Protein AF-A0A1E4FE34-F1 (afdb_monomer_lite)

Radius of gyration: 23.32 Å; chains: 1; bounding box: 55×46×63 Å

Str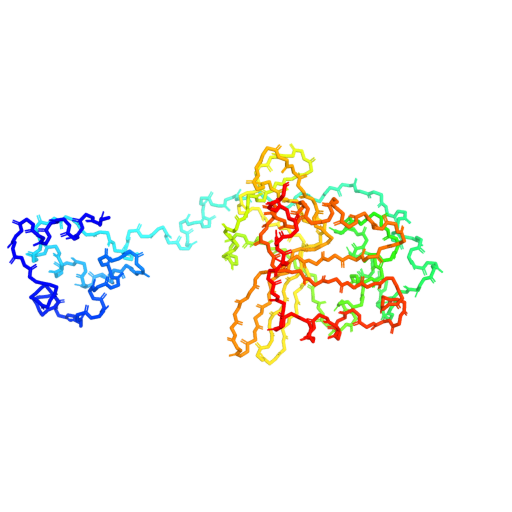ucture (mmCIF, N/CA/C/O backbone):
data_AF-A0A1E4FE34-F1
#
_entry.id   AF-A0A1E4FE34-F1
#
loop_
_atom_site.group_PDB
_atom_site.id
_atom_site.type_symbol
_atom_site.label_atom_id
_atom_site.label_alt_id
_atom_site.label_comp_id
_atom_site.label_asym_id
_atom_site.label_entity_id
_atom_site.label_seq_id
_atom_site.pdbx_PDB_ins_code
_atom_site.Cartn_x
_atom_site.Cartn_y
_atom_site.Cartn_z
_atom_site.occupancy
_atom_site.B_iso_or_equiv
_atom_site.auth_seq_id
_atom_site.auth_comp_id
_atom_site.auth_asym_id
_atom_site.auth_atom_id
_atom_site.pdbx_PDB_model_num
ATOM 1 N N . MET A 1 1 ? -9.168 -5.588 28.359 1.00 61.38 1 MET A N 1
ATOM 2 C CA . MET A 1 1 ? -10.440 -5.350 29.069 1.00 61.38 1 MET A CA 1
ATOM 3 C C . MET A 1 1 ? -10.827 -3.902 28.830 1.00 61.38 1 MET A C 1
ATOM 5 O O . MET A 1 1 ? -10.004 -3.035 29.108 1.00 61.38 1 MET A O 1
ATOM 9 N N . SER A 1 2 ? -11.987 -3.638 28.226 1.00 87.94 2 SER A N 1
ATOM 10 C CA . SER A 1 2 ? -12.423 -2.258 27.964 1.00 87.94 2 SER A CA 1
ATOM 11 C C . SER A 1 2 ? -13.044 -1.624 29.209 1.00 87.94 2 SER A C 1
ATOM 13 O O . SER A 1 2 ? -13.470 -2.320 30.132 1.00 87.94 2 SER A O 1
ATOM 15 N N . TYR A 1 3 ? -13.103 -0.292 29.253 1.00 94.44 3 TYR A N 1
ATOM 16 C CA . TYR A 1 3 ? -13.702 0.415 30.388 1.00 94.44 3 TYR A CA 1
ATOM 17 C C . TYR A 1 3 ? -15.219 0.160 30.495 1.00 94.44 3 TYR A C 1
ATOM 19 O O . TYR A 1 3 ? -15.749 0.081 31.601 1.00 94.44 3 TYR A O 1
ATOM 27 N N . LEU A 1 4 ? -15.898 -0.051 29.359 1.00 95.25 4 LEU A N 1
ATOM 28 C CA . LEU A 1 4 ? -17.310 -0.443 29.308 1.00 95.25 4 LEU A CA 1
ATOM 29 C C . LEU A 1 4 ? -17.519 -1.852 29.865 1.00 95.25 4 LEU A C 1
ATOM 31 O O . LEU A 1 4 ? -18.430 -2.052 30.664 1.00 95.25 4 LEU A O 1
ATOM 35 N N . GLN A 1 5 ? -16.646 -2.800 29.497 1.00 96.31 5 GLN A N 1
ATOM 36 C CA . GLN A 1 5 ? -16.665 -4.160 30.037 1.00 96.31 5 GLN A CA 1
ATOM 37 C C . GLN A 1 5 ? -16.530 -4.135 31.559 1.00 96.31 5 GLN A C 1
ATOM 39 O O . GLN A 1 5 ? -17.362 -4.700 32.265 1.00 96.31 5 GLN A O 1
ATOM 44 N N . LYS A 1 6 ? -15.508 -3.426 32.054 1.00 96.12 6 LYS A N 1
ATOM 45 C CA . LYS A 1 6 ? -15.255 -3.284 33.488 1.00 96.12 6 LYS A CA 1
ATOM 46 C C . LYS A 1 6 ? -16.482 -2.720 34.206 1.00 96.12 6 LYS A C 1
ATOM 48 O O . LYS A 1 6 ? -16.920 -3.287 35.199 1.00 96.12 6 LYS A O 1
ATOM 53 N N . ARG A 1 7 ? -17.077 -1.645 33.678 1.00 96.81 7 ARG A N 1
ATOM 54 C CA . ARG A 1 7 ? -18.254 -1.025 34.297 1.00 96.81 7 ARG A CA 1
ATOM 55 C C . ARG A 1 7 ? -19.482 -1.931 34.283 1.00 96.81 7 ARG A C 1
ATOM 57 O O . ARG A 1 7 ? -20.212 -1.985 35.264 1.00 96.81 7 ARG A O 1
ATOM 64 N N . ARG A 1 8 ? -19.722 -2.640 33.181 1.00 97.12 8 ARG A N 1
ATOM 65 C CA . ARG A 1 8 ? -20.814 -3.612 33.078 1.00 97.12 8 ARG A CA 1
ATOM 66 C C . ARG A 1 8 ? -20.676 -4.706 34.143 1.00 97.12 8 ARG A C 1
ATOM 68 O O . ARG A 1 8 ? -21.673 -5.078 34.755 1.00 97.12 8 ARG A O 1
ATOM 75 N N . GLU A 1 9 ? -19.464 -5.217 34.335 1.00 97.25 9 GLU A N 1
ATOM 76 C CA . GLU A 1 9 ? -19.156 -6.256 35.324 1.00 97.25 9 GLU A CA 1
ATOM 77 C C . GLU A 1 9 ? -19.292 -5.733 36.762 1.00 97.25 9 GLU A C 1
ATOM 79 O O . GLU A 1 9 ? -19.889 -6.413 37.584 1.00 97.25 9 GLU A O 1
ATOM 84 N N . GLU A 1 10 ? -18.868 -4.498 37.053 1.00 97.38 10 GLU A N 1
ATOM 85 C CA . GLU A 1 10 ? -19.115 -3.840 38.353 1.00 97.38 10 GLU A CA 1
ATOM 86 C C . GLU A 1 10 ? -20.608 -3.709 38.699 1.00 97.38 10 GLU A C 1
ATOM 88 O O . GLU A 1 10 ? -20.973 -3.653 39.871 1.00 97.38 10 GLU A O 1
ATOM 93 N N . LEU A 1 11 ? -21.470 -3.632 37.683 1.00 96.81 11 LEU A N 1
ATOM 94 C CA . LEU A 1 11 ? -22.923 -3.549 37.830 1.00 96.81 11 LEU A CA 1
ATOM 95 C C . LEU A 1 11 ? -23.610 -4.926 37.805 1.00 96.81 11 LEU A C 1
ATOM 97 O O . LEU A 1 11 ? -24.840 -4.981 37.843 1.00 96.81 11 LEU A O 1
ATOM 101 N N . ASP A 1 12 ? -22.853 -6.025 37.701 1.00 97.50 12 ASP A N 1
ATOM 102 C CA . ASP A 1 12 ? -23.370 -7.390 37.521 1.00 97.50 12 ASP A CA 1
ATOM 103 C C . ASP A 1 12 ? -24.343 -7.517 36.330 1.00 97.50 12 ASP A C 1
ATOM 105 O O . ASP A 1 12 ? -25.353 -8.231 36.343 1.00 97.50 12 ASP A O 1
ATOM 109 N N . PHE A 1 13 ? -24.071 -6.782 35.248 1.00 97.88 13 PHE A N 1
ATOM 110 C CA . PHE A 1 13 ? -24.893 -6.824 34.043 1.00 97.88 13 PHE A CA 1
ATOM 111 C C . PHE A 1 13 ? -24.342 -7.828 33.024 1.00 97.88 13 PHE A C 1
ATOM 113 O O . PHE A 1 13 ? -23.147 -7.891 32.727 1.00 97.88 13 PHE A O 1
ATOM 120 N N . SER A 1 14 ? -25.240 -8.591 32.398 1.00 97.69 14 SER A N 1
ATOM 121 C CA . SER A 1 14 ? -24.895 -9.373 31.209 1.00 97.69 14 SER A CA 1
ATOM 122 C C . SER A 1 14 ? -24.835 -8.472 29.972 1.00 97.69 14 SER A C 1
ATOM 124 O O . SER A 1 14 ? -25.524 -7.452 29.896 1.00 97.69 14 SER A O 1
ATOM 126 N N . GLN A 1 15 ? -24.061 -8.866 28.955 1.00 97.50 15 GLN A N 1
ATOM 127 C CA . GLN A 1 15 ? -24.043 -8.155 27.668 1.00 97.50 15 GLN A CA 1
ATOM 128 C C . GLN A 1 15 ? -25.446 -8.064 27.045 1.00 97.50 15 GLN A C 1
ATOM 130 O O . GLN A 1 15 ? -25.806 -7.047 26.461 1.00 97.50 15 GLN A O 1
ATOM 135 N N . THR A 1 16 ? -26.265 -9.111 27.203 1.00 97.75 16 THR A N 1
ATOM 136 C CA . THR A 1 16 ? -27.659 -9.127 26.734 1.00 97.75 16 THR A CA 1
ATOM 137 C C . THR A 1 16 ? -28.505 -8.072 27.442 1.00 97.75 16 THR A C 1
ATOM 139 O O . THR A 1 16 ? -29.261 -7.372 26.774 1.00 97.75 16 THR A O 1
ATOM 142 N N . LYS A 1 17 ? -28.350 -7.920 28.765 1.00 97.19 17 LYS A N 1
ATOM 143 C CA . LYS A 1 17 ? -29.074 -6.915 29.553 1.00 97.19 17 LYS A CA 1
ATOM 144 C C . LYS A 1 17 ? -28.739 -5.502 29.081 1.00 97.19 17 LYS A C 1
ATOM 146 O O . LYS A 1 17 ? -29.649 -4.732 28.804 1.00 97.19 17 LYS A O 1
ATOM 151 N N . VAL A 1 18 ? -27.451 -5.180 28.929 1.00 97.06 18 VAL A N 1
ATOM 152 C CA . VAL A 1 18 ? -27.040 -3.846 28.459 1.00 97.06 18 VAL A CA 1
ATOM 153 C C . VAL A 1 18 ? -27.544 -3.581 27.046 1.00 97.06 18 VAL A C 1
ATOM 155 O O . VAL A 1 18 ? -28.082 -2.509 26.790 1.00 97.06 18 VAL A O 1
ATOM 158 N N . ALA A 1 19 ? -27.428 -4.558 26.145 1.00 96.88 19 ALA A N 1
ATOM 159 C CA . ALA A 1 19 ? -27.874 -4.414 24.764 1.00 96.88 19 ALA A CA 1
ATOM 160 C C . ALA A 1 19 ? -29.390 -4.166 24.666 1.00 96.88 19 ALA A C 1
ATOM 162 O O . ALA A 1 19 ? -29.812 -3.242 23.978 1.00 96.88 19 ALA A O 1
ATOM 163 N N . GLN A 1 20 ? -30.202 -4.926 25.409 1.00 95.88 20 GLN A N 1
ATOM 164 C CA . GLN A 1 20 ? -31.654 -4.728 25.457 1.00 95.88 20 GLN A CA 1
ATOM 165 C C . GLN A 1 20 ? -32.023 -3.356 26.026 1.00 95.88 20 GLN A C 1
ATOM 167 O O . GLN A 1 20 ? -32.814 -2.641 25.416 1.00 95.88 20 GLN A O 1
ATOM 172 N N . SER A 1 21 ? -31.417 -2.962 27.151 1.00 95.69 21 SER A N 1
ATOM 173 C CA . SER A 1 21 ? -31.697 -1.671 27.787 1.00 95.69 21 SER A CA 1
ATOM 174 C C . SER A 1 21 ? -31.241 -0.470 26.958 1.00 95.69 21 SER A C 1
ATOM 176 O O . SER A 1 21 ? -31.809 0.607 27.093 1.00 95.69 21 SER A O 1
ATOM 178 N N . SER A 1 22 ? -30.232 -0.644 26.102 1.00 94.12 22 SER A N 1
ATOM 179 C CA . SER A 1 22 ? -29.732 0.406 25.205 1.00 94.12 22 SER A CA 1
ATOM 180 C C . SER A 1 22 ? -30.291 0.319 23.777 1.00 94.12 22 SER A C 1
ATOM 182 O O . SER A 1 22 ? -29.839 1.047 22.896 1.00 94.12 22 SER A O 1
ATOM 184 N N . GLY A 1 23 ? -31.280 -0.551 23.530 1.00 94.44 23 GLY A N 1
ATOM 185 C CA . GLY A 1 23 ? -31.979 -0.633 22.244 1.00 94.44 23 GLY A CA 1
ATOM 186 C C . GLY A 1 23 ? -31.129 -1.176 21.090 1.00 94.44 23 GLY A C 1
ATOM 187 O O . GLY A 1 23 ? -31.373 -0.840 19.934 1.00 94.44 23 GLY A O 1
ATOM 188 N N . MET A 1 24 ? -30.127 -2.014 21.373 1.00 95.62 24 MET A N 1
ATOM 189 C CA . MET A 1 24 ? -29.230 -2.583 20.363 1.00 95.62 24 MET A CA 1
ATOM 190 C C . MET A 1 24 ? -29.130 -4.109 20.444 1.00 95.62 24 MET A C 1
ATOM 192 O O . MET A 1 24 ? -29.497 -4.747 21.428 1.00 95.62 24 MET A O 1
ATOM 196 N N . SER A 1 25 ? -28.605 -4.733 19.386 1.00 96.75 25 SER A N 1
ATOM 197 C CA . SER A 1 25 ? -28.343 -6.174 19.410 1.00 96.75 25 SER A CA 1
ATOM 198 C C . SER A 1 25 ? -27.139 -6.507 20.298 1.00 96.75 25 SER A C 1
ATOM 200 O O . SER A 1 25 ? -26.171 -5.746 20.369 1.00 96.75 25 SER A O 1
ATOM 202 N N . ARG A 1 26 ? -27.143 -7.696 20.917 1.00 97.31 26 ARG A N 1
ATOM 203 C CA . ARG A 1 26 ? -26.007 -8.186 21.721 1.00 97.31 26 ARG A CA 1
ATOM 204 C C . ARG A 1 26 ? -24.697 -8.198 20.929 1.00 97.31 26 ARG A C 1
ATOM 206 O O . ARG A 1 26 ? -23.665 -7.807 21.454 1.00 97.31 26 ARG A O 1
ATOM 213 N N . ALA A 1 27 ? -24.744 -8.631 19.668 1.00 97.19 27 ALA A N 1
ATOM 214 C CA . ALA A 1 27 ? -23.568 -8.678 18.800 1.00 97.19 27 ALA A CA 1
ATOM 215 C C . ALA A 1 27 ? -23.006 -7.277 18.513 1.00 97.19 27 ALA A C 1
ATOM 217 O O . ALA A 1 27 ? -21.792 -7.101 18.435 1.00 97.19 27 ALA A O 1
ATOM 218 N N . HIS A 1 28 ? -23.876 -6.272 18.375 1.00 96.06 28 HIS A N 1
ATOM 219 C CA . HIS A 1 28 ? -23.446 -4.889 18.208 1.00 96.06 28 HIS A CA 1
ATOM 220 C C . HIS A 1 28 ? -22.823 -4.333 19.493 1.00 96.06 28 HIS A C 1
ATOM 222 O O . HIS A 1 28 ? -21.713 -3.808 19.438 1.00 96.06 28 HIS A O 1
ATOM 228 N N . TYR A 1 29 ? -23.463 -4.544 20.648 1.00 96.81 29 TYR A N 1
ATOM 229 C CA . TYR A 1 29 ? -22.898 -4.155 21.943 1.00 96.81 29 TYR A CA 1
ATOM 230 C C . TYR A 1 29 ? -21.539 -4.818 22.202 1.00 96.81 29 TYR A C 1
ATOM 232 O O . TYR A 1 29 ? -20.595 -4.144 22.595 1.00 96.81 29 TYR A O 1
ATOM 240 N N . GLN A 1 30 ? -21.399 -6.111 21.899 1.00 96.75 30 GLN A N 1
ATOM 241 C CA . GLN A 1 30 ? -20.124 -6.816 22.026 1.00 96.75 30 GLN A CA 1
ATOM 242 C C . GLN A 1 30 ? -19.026 -6.166 21.173 1.00 96.75 30 GLN A C 1
ATOM 244 O O . GLN A 1 30 ? -17.914 -5.971 21.647 1.00 96.75 30 GLN A O 1
ATOM 249 N N . ARG A 1 31 ? -19.330 -5.758 19.934 1.00 95.81 31 ARG A N 1
ATOM 250 C CA . ARG A 1 31 ? -18.362 -5.034 19.093 1.00 95.81 31 ARG A CA 1
ATOM 251 C C . ARG A 1 31 ? -17.970 -3.673 19.674 1.00 95.81 31 ARG A C 1
ATOM 253 O O . ARG A 1 31 ? -16.819 -3.282 19.497 1.00 95.81 31 ARG A O 1
ATOM 260 N N . ILE A 1 32 ? -18.896 -2.969 20.328 1.00 95.38 32 ILE A N 1
ATOM 261 C CA . ILE A 1 32 ? -18.612 -1.713 21.040 1.00 95.38 32 ILE A CA 1
ATOM 262 C C . ILE A 1 32 ? -17.711 -1.990 22.251 1.00 95.38 32 ILE A C 1
ATOM 264 O O . ILE A 1 32 ? -16.678 -1.346 22.412 1.00 95.38 32 ILE A O 1
ATOM 268 N N . GLU A 1 33 ? -18.058 -2.987 23.066 1.00 95.00 33 GLU A N 1
ATOM 269 C CA . GLU A 1 33 ? -17.288 -3.402 24.244 1.00 95.00 33 GLU A CA 1
ATOM 270 C C . GLU A 1 33 ? -15.866 -3.851 23.866 1.00 95.00 33 GLU A C 1
ATOM 272 O O . GLU A 1 33 ? -14.914 -3.506 24.563 1.00 95.00 33 GLU A O 1
ATOM 277 N N . ASP A 1 34 ? -15.699 -4.526 22.727 1.00 93.56 34 ASP A N 1
ATOM 278 C CA . ASP A 1 34 ? -14.405 -4.948 22.176 1.00 93.56 34 ASP A CA 1
ATOM 279 C C . ASP A 1 34 ? -13.616 -3.801 21.504 1.00 93.56 34 ASP A C 1
ATOM 281 O O . ASP A 1 34 ? -12.509 -4.022 21.007 1.00 93.56 34 ASP A O 1
ATOM 285 N N . GLY A 1 35 ? -14.178 -2.589 21.419 1.00 90.62 35 GLY A N 1
ATOM 286 C CA . GLY A 1 35 ? -13.556 -1.437 20.755 1.00 90.62 35 GLY A CA 1
ATOM 287 C C . GLY A 1 35 ? -13.474 -1.549 19.225 1.00 90.62 35 GLY A C 1
ATOM 288 O O . GLY A 1 35 ? -12.664 -0.874 18.593 1.00 90.62 35 GLY A O 1
ATOM 289 N N . ARG A 1 36 ? -14.292 -2.409 18.604 1.00 90.06 36 ARG A N 1
ATOM 290 C CA . ARG A 1 36 ? -14.316 -2.638 17.143 1.00 90.06 36 ARG A CA 1
ATOM 291 C C . ARG A 1 36 ? -15.230 -1.672 16.387 1.00 90.06 36 ARG A C 1
ATOM 293 O O . ARG A 1 36 ? -15.167 -1.612 15.159 1.00 90.06 36 ARG A O 1
ATOM 300 N N . CYS A 1 37 ? -16.114 -0.968 17.085 1.00 92.19 37 CYS A N 1
ATOM 301 C CA . CYS A 1 37 ? -16.893 0.153 16.563 1.00 92.19 37 CYS A CA 1
ATOM 302 C C . CYS A 1 37 ? -17.248 1.117 17.696 1.00 92.19 37 CYS A C 1
ATOM 304 O O . CYS A 1 37 ? -17.212 0.739 18.865 1.00 92.19 37 CYS A O 1
ATOM 306 N N . LEU A 1 38 ? -17.600 2.349 17.338 1.00 93.25 38 L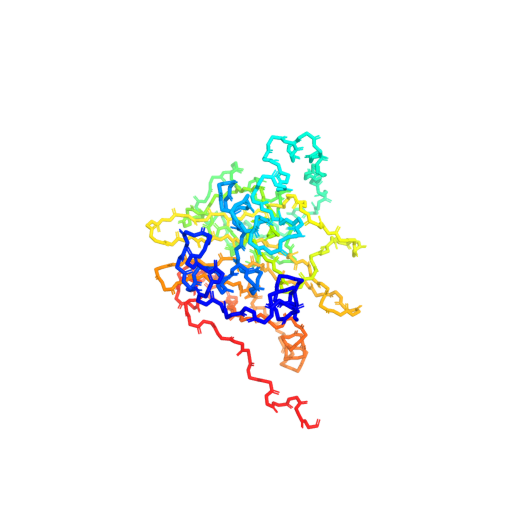EU A N 1
ATOM 307 C CA . LEU A 1 38 ? -18.161 3.320 18.269 1.00 93.25 38 LEU A CA 1
ATOM 308 C C . LEU A 1 38 ? -19.693 3.286 18.181 1.00 93.25 38 LEU A C 1
ATOM 310 O O . LEU A 1 38 ? -20.219 2.990 17.106 1.00 93.25 38 LEU A O 1
ATOM 314 N N . PRO A 1 39 ? -20.408 3.562 19.281 1.00 94.06 39 PRO A N 1
ATOM 315 C CA . PRO A 1 39 ? -21.838 3.815 19.223 1.00 94.06 39 PRO A CA 1
ATOM 316 C C . PRO A 1 39 ? -22.118 5.107 18.449 1.00 94.06 39 PRO A C 1
ATOM 318 O O . PRO A 1 39 ? -21.348 6.073 18.525 1.00 94.06 39 PRO A O 1
ATOM 321 N N . GLY A 1 40 ? -23.244 5.131 17.740 1.00 91.62 40 GLY A N 1
ATOM 322 C CA . GLY A 1 40 ? -23.794 6.357 17.174 1.00 91.62 40 GLY A CA 1
ATOM 323 C C . GLY A 1 40 ? -24.328 7.308 18.261 1.00 91.62 40 GLY A C 1
ATOM 324 O O . GLY A 1 40 ? -24.452 6.912 19.425 1.00 91.62 40 GLY A O 1
ATOM 325 N N . PRO A 1 41 ? -24.696 8.550 17.898 1.00 85.25 41 PRO A N 1
ATOM 326 C CA . PRO A 1 41 ? -25.110 9.575 18.862 1.00 85.25 41 PRO A CA 1
ATOM 327 C C . PRO A 1 41 ? -26.321 9.199 19.727 1.00 85.25 41 PRO A C 1
ATOM 329 O O . PRO A 1 41 ? -26.384 9.564 20.889 1.00 85.25 41 PRO A O 1
ATOM 332 N N . GLU A 1 42 ? -27.291 8.457 19.195 1.00 88.00 42 GLU A N 1
ATOM 333 C CA . GLU A 1 42 ? -28.463 8.035 19.982 1.00 88.00 42 GLU A CA 1
ATOM 334 C C . GLU A 1 42 ? -28.126 6.878 20.935 1.00 88.00 42 GLU A C 1
ATOM 336 O O . GLU A 1 42 ? -28.644 6.780 22.048 1.00 88.00 42 GLU A O 1
ATOM 341 N N . GLN A 1 43 ? -27.216 6.005 20.504 1.00 92.88 43 GLN A N 1
ATOM 342 C CA . GLN A 1 43 ? -26.798 4.827 21.257 1.00 92.88 43 GLN A CA 1
ATOM 343 C C . GLN A 1 43 ? -25.906 5.195 22.441 1.00 92.88 43 GLN A C 1
ATOM 345 O O . GLN A 1 43 ? -25.956 4.521 23.468 1.00 92.88 43 GLN A O 1
ATOM 350 N N . ASP A 1 44 ? -25.090 6.244 22.314 1.00 92.94 44 ASP A N 1
ATOM 351 C CA . ASP A 1 44 ? -24.213 6.673 23.401 1.00 92.94 44 ASP A CA 1
ATOM 352 C C . ASP A 1 44 ? -25.009 7.117 24.630 1.00 92.94 44 ASP A C 1
ATOM 354 O O . ASP A 1 44 ? -24.711 6.679 25.733 1.00 92.94 44 ASP A O 1
ATOM 358 N N . SER A 1 45 ? -26.100 7.850 24.427 1.00 93.31 45 SER A N 1
ATOM 359 C CA . SER A 1 45 ? -26.927 8.401 25.496 1.00 93.31 45 SER A CA 1
ATOM 360 C C . SER A 1 45 ? -27.690 7.281 26.199 1.00 93.31 45 SER A C 1
ATOM 362 O O . SER A 1 45 ? -27.798 7.257 27.425 1.00 93.31 45 SER A O 1
ATOM 364 N N . ALA A 1 46 ? -28.149 6.290 25.428 1.00 95.00 46 ALA A N 1
ATOM 365 C CA . ALA A 1 46 ? -28.755 5.081 25.968 1.00 95.00 46 ALA A CA 1
ATOM 366 C C . ALA A 1 46 ? -27.746 4.243 26.779 1.00 95.00 46 ALA A C 1
ATOM 368 O O . ALA A 1 46 ? -28.081 3.727 27.845 1.00 95.00 46 ALA A O 1
ATOM 369 N N . LEU A 1 47 ? -26.498 4.126 26.315 1.00 96.06 47 LEU A N 1
ATOM 370 C CA . LEU A 1 47 ? -25.441 3.426 27.047 1.00 96.06 47 LEU A CA 1
ATOM 371 C C . LEU A 1 47 ? -25.012 4.180 28.315 1.00 96.06 47 LEU A C 1
ATOM 373 O O . LEU A 1 47 ? -24.821 3.540 29.348 1.00 96.06 47 LEU A O 1
ATOM 377 N N . GLU A 1 48 ? -24.906 5.509 28.267 1.00 96.19 48 GLU A N 1
ATOM 378 C CA . GLU A 1 48 ? -24.607 6.363 29.425 1.00 96.19 48 GLU A CA 1
ATOM 379 C C . GLU A 1 48 ? -25.685 6.215 30.503 1.00 96.19 48 GLU A C 1
ATOM 381 O O . GLU A 1 48 ? -25.359 6.022 31.675 1.00 96.19 48 GLU A O 1
ATOM 386 N N . ALA A 1 49 ? -26.962 6.204 30.109 1.00 95.75 49 ALA A N 1
ATOM 387 C CA . ALA A 1 49 ? -28.080 5.996 31.026 1.00 95.75 49 ALA A CA 1
ATOM 388 C C . ALA A 1 49 ? -28.044 4.617 31.711 1.00 95.75 49 ALA A C 1
ATOM 390 O O . ALA A 1 49 ? -28.381 4.502 32.888 1.00 95.75 49 ALA A O 1
ATOM 391 N N . VAL A 1 50 ? -27.622 3.568 30.995 1.00 96.44 50 VAL A N 1
ATOM 392 C CA . VAL A 1 50 ? -27.566 2.197 31.529 1.00 96.44 50 VAL A CA 1
ATOM 393 C C . VAL A 1 50 ? -26.326 1.956 32.393 1.00 96.44 50 VAL A C 1
ATOM 395 O O . VAL A 1 50 ? -26.419 1.290 33.422 1.00 96.44 50 VAL A O 1
ATOM 398 N N . LEU A 1 51 ? -25.159 2.452 31.974 1.00 96.44 51 LEU A N 1
ATOM 399 C CA . LEU A 1 51 ? -23.872 2.162 32.621 1.00 96.44 51 LEU A CA 1
ATOM 400 C C . LEU A 1 51 ? -23.467 3.218 33.661 1.00 96.44 51 LEU A C 1
ATOM 402 O O . LEU A 1 51 ? -22.580 2.968 34.486 1.00 96.44 51 LEU A O 1
ATOM 406 N N . GLY A 1 52 ? -24.104 4.391 33.639 1.00 95.94 52 GLY A N 1
ATOM 407 C CA . GLY A 1 52 ? -23.843 5.491 34.568 1.00 95.94 52 GLY A CA 1
ATOM 408 C C . GLY A 1 52 ? -22.440 6.084 34.437 1.00 95.94 52 GLY A C 1
ATOM 409 O O . GLY A 1 52 ? -21.904 6.595 35.418 1.00 95.94 52 GLY A O 1
ATOM 410 N N . ILE A 1 53 ? -21.818 5.963 33.262 1.00 95.25 53 ILE A N 1
ATOM 411 C CA . ILE A 1 53 ? -20.497 6.521 32.949 1.00 95.25 53 ILE A CA 1
ATOM 412 C C . ILE A 1 53 ? -20.514 7.150 31.554 1.00 95.25 53 ILE A C 1
ATOM 414 O O . ILE A 1 53 ? -21.284 6.675 30.722 1.00 95.25 53 ILE A O 1
ATOM 418 N N . PRO A 1 54 ? -19.650 8.142 31.268 1.00 94.44 54 PRO A N 1
ATOM 419 C CA . PRO A 1 54 ? -19.520 8.710 29.929 1.00 94.44 54 PRO A CA 1
ATOM 420 C C . PRO A 1 54 ? -19.133 7.665 28.876 1.00 94.44 54 PRO A C 1
ATOM 422 O O . PRO A 1 54 ? -18.279 6.800 29.116 1.00 94.44 54 PRO A O 1
ATOM 425 N N . VAL A 1 55 ? -19.722 7.767 27.686 1.00 93.94 55 VAL A N 1
ATOM 426 C CA . VAL A 1 55 ? -19.485 6.837 26.579 1.00 93.94 55 VAL A CA 1
ATOM 427 C C . VAL A 1 55 ? -18.843 7.567 25.405 1.00 93.94 55 VAL A C 1
ATOM 429 O O . VAL A 1 55 ? -19.416 8.491 24.834 1.00 93.94 55 VAL A O 1
ATOM 432 N N . LEU A 1 56 ? -17.643 7.127 25.010 1.00 91.94 56 LEU A N 1
ATOM 433 C CA . LEU A 1 56 ? -17.029 7.579 23.765 1.00 91.94 56 LEU A CA 1
ATOM 434 C C . LEU A 1 56 ? -17.833 7.041 22.579 1.00 91.94 56 LEU A C 1
ATOM 436 O O . LEU A 1 56 ? -18.195 5.867 22.532 1.00 91.94 56 LEU A O 1
ATOM 440 N N . SER A 1 57 ? -18.084 7.909 21.609 1.00 93.00 57 SER A N 1
ATOM 441 C CA . SER A 1 57 ? -19.026 7.687 20.510 1.00 93.00 57 SER A CA 1
ATOM 442 C C . SER A 1 57 ? -18.572 8.404 19.247 1.00 93.00 57 SER A C 1
ATOM 444 O O . SER A 1 57 ? -17.595 9.156 19.272 1.00 93.00 57 SER A O 1
ATOM 446 N N . GLU A 1 58 ? -19.282 8.197 18.139 1.00 90.94 58 GLU A N 1
ATOM 447 C CA . GLU A 1 58 ? -18.961 8.836 16.859 1.00 90.94 58 GLU A CA 1
ATOM 448 C C . GLU A 1 58 ? -18.906 10.371 16.940 1.00 90.94 58 GLU A C 1
ATOM 450 O O . GLU A 1 58 ? -18.091 10.976 16.248 1.00 90.94 58 GLU A O 1
ATOM 455 N N . ARG A 1 59 ? -19.682 11.008 17.834 1.00 89.38 59 ARG A N 1
ATOM 456 C CA . ARG A 1 59 ? -19.671 12.476 18.020 1.00 89.38 59 ARG A CA 1
ATOM 457 C C . ARG A 1 59 ? -18.346 13.015 18.561 1.00 89.38 59 ARG A C 1
ATOM 459 O O . ARG A 1 59 ? -18.051 14.191 18.400 1.00 89.38 59 ARG A O 1
ATOM 466 N N . HIS A 1 60 ? -17.569 12.157 19.220 1.00 90.25 60 HIS A N 1
ATOM 467 C CA . HIS A 1 60 ? -16.275 12.500 19.803 1.00 90.25 60 HIS A CA 1
ATOM 468 C C . HIS A 1 60 ? -15.123 12.309 18.806 1.00 90.25 60 HIS A C 1
ATOM 470 O O . HIS A 1 60 ? -13.972 12.615 19.119 1.00 90.25 60 HIS A O 1
ATOM 476 N N . LEU A 1 61 ? -15.400 11.775 17.610 1.00 88.44 61 LEU A N 1
ATOM 477 C CA . LEU A 1 61 ? -14.411 11.719 16.545 1.00 88.44 61 LEU A CA 1
ATOM 478 C C . LEU A 1 61 ? -14.189 13.119 15.978 1.00 88.44 61 LEU A C 1
ATOM 480 O O . LEU A 1 61 ? -15.140 13.791 15.589 1.00 88.44 61 LEU A O 1
ATOM 484 N N . ILE A 1 62 ? -12.918 13.498 15.821 1.00 84.75 62 ILE A N 1
ATOM 485 C CA . ILE A 1 62 ? -12.549 14.703 15.070 1.00 84.75 62 ILE A CA 1
ATOM 486 C C . ILE A 1 62 ? -13.125 14.579 13.658 1.00 84.75 62 ILE A C 1
ATOM 488 O O . ILE A 1 62 ? -12.784 13.631 12.923 1.00 84.75 62 ILE A O 1
ATOM 492 N N . GLN A 1 63 ? -13.973 15.536 13.288 1.00 83.62 63 GLN A N 1
ATOM 493 C CA . GLN A 1 63 ? -14.674 15.549 12.013 1.00 83.62 63 GLN A CA 1
ATOM 494 C C . GLN A 1 63 ? -13.708 15.777 10.850 1.00 83.62 63 GLN A C 1
ATOM 496 O O . GLN A 1 63 ? -12.599 16.284 11.010 1.00 83.62 63 GLN A O 1
ATOM 501 N N . ALA A 1 64 ? -14.120 15.412 9.634 1.00 77.06 64 ALA A N 1
ATOM 502 C CA 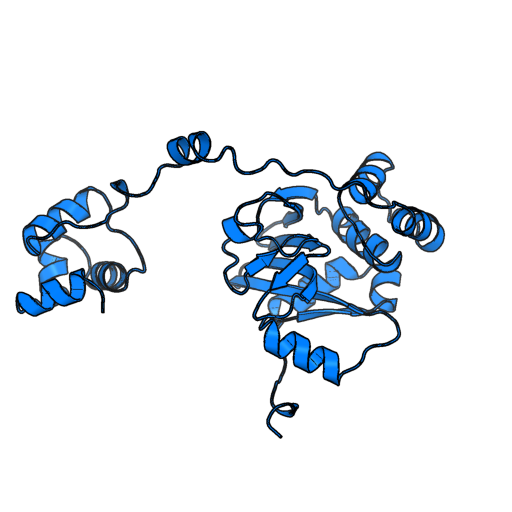. ALA A 1 64 ? -13.281 15.603 8.451 1.00 77.06 64 ALA A CA 1
ATOM 503 C C . ALA A 1 64 ? -12.950 17.086 8.190 1.00 77.06 64 ALA A C 1
ATOM 505 O O . ALA A 1 64 ? -11.857 17.385 7.716 1.00 77.06 64 ALA A O 1
ATOM 506 N N . SER A 1 65 ? -13.869 18.003 8.504 1.00 78.31 65 SER A N 1
ATOM 507 C CA . SER A 1 65 ? -13.674 19.458 8.434 1.00 78.31 65 SER A CA 1
ATOM 508 C C . SER A 1 65 ? -12.608 19.934 9.422 1.00 78.31 65 SER A C 1
ATOM 510 O O . SER A 1 65 ? -11.610 20.507 8.998 1.00 78.31 65 SER A O 1
ATOM 512 N N . GLU A 1 66 ? -12.761 19.604 10.705 1.00 79.75 66 GLU A N 1
ATOM 513 C CA . GLU A 1 66 ? -11.792 19.927 11.763 1.00 79.75 66 GLU A CA 1
ATOM 514 C C . GLU A 1 66 ? -10.417 19.326 11.460 1.00 79.75 66 GLU A C 1
ATOM 516 O O . GLU A 1 66 ? -9.387 19.984 11.598 1.00 79.75 66 GLU A O 1
ATOM 521 N N . ARG A 1 67 ? -10.384 18.082 10.959 1.00 76.06 67 ARG A N 1
ATOM 522 C CA . ARG A 1 67 ? -9.139 17.473 10.491 1.00 76.06 67 ARG A CA 1
ATOM 523 C C . ARG A 1 67 ? -8.511 18.291 9.391 1.00 76.06 67 ARG A C 1
ATOM 525 O O . ARG A 1 67 ? -7.321 18.491 9.493 1.00 76.06 67 ARG A O 1
ATOM 532 N N . ARG A 1 68 ? -9.244 18.761 8.377 1.00 70.75 68 ARG A N 1
ATOM 533 C CA . ARG A 1 68 ? -8.663 19.574 7.290 1.00 70.75 68 ARG A CA 1
ATOM 534 C C . ARG A 1 68 ? -8.052 20.876 7.804 1.00 70.75 68 ARG A C 1
ATOM 536 O O . ARG A 1 68 ? -7.003 21.275 7.306 1.00 70.75 68 ARG A O 1
ATOM 543 N N . GLU A 1 69 ? -8.676 21.512 8.791 1.00 72.25 69 GLU A N 1
ATOM 544 C CA . GLU A 1 69 ? -8.160 22.737 9.414 1.00 72.25 69 GLU A CA 1
ATOM 545 C C . GLU A 1 69 ? -6.873 22.482 10.212 1.00 72.25 69 GLU A C 1
ATOM 547 O O . GLU A 1 69 ? -5.900 23.229 10.080 1.00 72.25 69 GLU A O 1
ATOM 552 N N . LEU A 1 70 ? -6.840 21.392 10.986 1.00 69.50 70 LEU A N 1
ATOM 553 C CA . LEU A 1 70 ? -5.669 20.964 11.759 1.00 69.50 70 LEU A CA 1
ATOM 554 C C . LEU A 1 70 ? -4.569 20.369 10.865 1.00 69.50 70 LEU A C 1
ATOM 556 O O . LEU A 1 70 ? -3.376 20.553 11.101 1.00 69.50 70 LEU A O 1
ATOM 560 N N . SER A 1 71 ? -4.969 19.659 9.813 1.00 62.78 71 SER A N 1
ATOM 561 C CA . SER A 1 71 ? -4.127 18.935 8.870 1.00 62.78 71 SER A CA 1
ATOM 562 C C . SER A 1 71 ? -3.673 19.845 7.740 1.00 62.78 71 SER A C 1
ATOM 564 O O . SER A 1 71 ? -3.703 19.456 6.570 1.00 62.78 71 SER A O 1
ATOM 566 N N . LYS A 1 72 ? -3.031 20.963 8.079 1.00 58.94 72 LYS A N 1
ATOM 567 C CA . LYS A 1 72 ? -1.937 21.477 7.233 1.00 58.94 72 LYS A CA 1
ATOM 568 C C . LYS A 1 72 ? -0.763 20.469 7.202 1.00 58.94 72 LYS A C 1
ATOM 570 O O . LYS A 1 72 ? 0.395 20.846 7.340 1.00 58.94 72 LYS A O 1
ATOM 575 N N . ALA A 1 73 ? -1.080 19.174 7.121 1.00 54.31 73 ALA A N 1
ATOM 576 C CA . ALA A 1 73 ? -0.197 18.037 7.084 1.00 54.31 73 ALA A CA 1
ATOM 577 C C . ALA A 1 73 ? 0.782 18.273 5.947 1.00 54.31 73 ALA A C 1
ATOM 579 O O . ALA A 1 73 ? 0.373 18.701 4.865 1.00 54.31 73 ALA A O 1
ATOM 580 N N . GLY A 1 74 ? 2.059 18.051 6.259 1.00 56.56 74 GLY A N 1
ATOM 581 C CA . GLY A 1 74 ? 3.194 18.416 5.427 1.00 56.56 74 GLY A CA 1
ATOM 582 C C . GLY A 1 74 ? 2.905 18.158 3.958 1.00 56.56 74 GLY A C 1
ATOM 583 O O . GLY A 1 74 ? 2.617 17.027 3.560 1.00 56.56 74 GLY A O 1
ATOM 584 N N . LEU A 1 75 ? 2.932 19.240 3.181 1.00 64.69 75 LEU A N 1
ATOM 585 C CA . LEU A 1 75 ? 2.887 19.170 1.731 1.00 64.69 75 LEU A CA 1
ATOM 586 C C . LEU A 1 75 ? 3.930 18.149 1.275 1.00 64.69 75 LEU A C 1
ATOM 588 O O . LEU A 1 75 ? 5.028 18.097 1.831 1.00 64.69 75 LEU A O 1
ATOM 592 N N . PHE A 1 76 ? 3.588 17.351 0.265 1.00 69.56 76 PHE A N 1
ATOM 593 C CA . PHE A 1 76 ? 4.594 16.573 -0.442 1.00 69.56 76 PHE A CA 1
ATOM 594 C C . PHE A 1 76 ? 5.696 17.533 -0.905 1.00 69.56 76 PHE A C 1
ATOM 596 O O . PHE A 1 76 ? 5.438 18.449 -1.689 1.00 69.56 76 PHE A O 1
ATOM 603 N N . VAL A 1 77 ? 6.912 17.338 -0.399 1.00 70.00 77 VAL A N 1
ATOM 604 C CA . VAL A 1 77 ? 8.094 18.046 -0.882 1.00 70.00 77 VAL A CA 1
ATOM 605 C C . VAL A 1 77 ? 8.782 17.105 -1.852 1.00 70.00 77 VAL A C 1
ATOM 607 O O . VAL A 1 77 ? 9.331 16.086 -1.445 1.00 70.00 77 VAL A O 1
ATOM 610 N N . ALA A 1 78 ? 8.712 17.430 -3.142 1.00 68.69 78 ALA A N 1
ATOM 611 C CA . ALA A 1 78 ? 9.428 16.674 -4.155 1.00 68.69 78 ALA A CA 1
ATOM 612 C C . ALA A 1 78 ? 10.934 16.806 -3.906 1.00 68.69 78 ALA A C 1
ATOM 614 O O . ALA A 1 78 ? 11.507 17.886 -4.065 1.00 68.69 78 ALA A O 1
ATOM 615 N N . GLU A 1 79 ? 11.571 15.711 -3.507 1.00 74.44 79 GLU A N 1
ATOM 616 C CA . GLU A 1 79 ? 13.022 15.657 -3.404 1.00 74.44 79 GLU A CA 1
ATOM 617 C C . GLU A 1 79 ? 13.637 15.693 -4.805 1.00 74.44 79 GLU A C 1
ATOM 619 O O . GLU A 1 79 ? 13.211 14.977 -5.717 1.00 74.44 79 GLU A O 1
ATOM 624 N N . ASN A 1 80 ? 14.657 16.534 -4.982 1.00 76.00 80 ASN A N 1
ATOM 625 C CA . ASN A 1 80 ? 15.374 16.621 -6.244 1.00 76.00 80 ASN A CA 1
ATOM 626 C C . ASN A 1 80 ? 16.339 15.434 -6.356 1.00 76.00 80 ASN A C 1
ATOM 628 O O . ASN A 1 80 ? 17.444 15.471 -5.818 1.00 76.00 80 ASN A O 1
ATOM 632 N N . HIS A 1 81 ? 15.909 14.372 -7.030 1.00 83.19 81 HIS A N 1
ATOM 633 C CA . HIS A 1 81 ? 16.728 13.192 -7.290 1.00 83.19 81 HIS A CA 1
ATOM 634 C C . HIS A 1 81 ? 17.271 13.190 -8.723 1.00 83.19 81 HIS A C 1
ATOM 636 O O . HIS A 1 81 ? 16.719 13.809 -9.638 1.00 83.19 81 HIS A O 1
ATOM 642 N N . SER A 1 82 ? 18.379 12.471 -8.928 1.00 85.94 82 SER A N 1
ATOM 643 C CA . SER A 1 82 ? 18.936 12.275 -10.267 1.00 85.94 82 SER A CA 1
ATOM 644 C C . SER A 1 82 ? 17.937 11.547 -11.165 1.00 85.94 82 SER A C 1
ATOM 646 O O . SER A 1 82 ? 17.349 10.542 -10.771 1.00 85.94 82 SER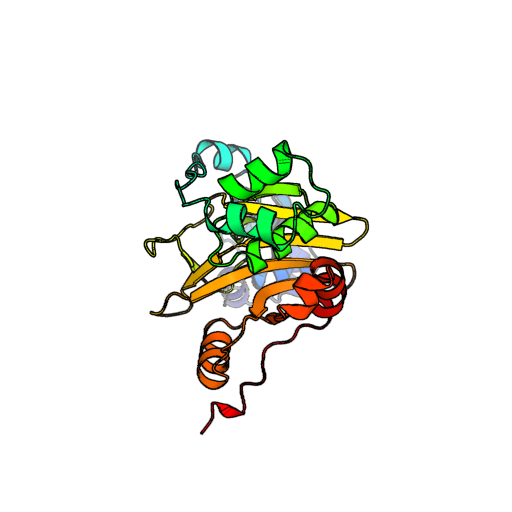 A O 1
ATOM 648 N N . ARG A 1 83 ? 17.806 12.009 -12.412 1.00 90.06 83 ARG A N 1
ATOM 649 C CA . ARG A 1 83 ? 16.986 11.358 -13.450 1.00 90.06 83 ARG A CA 1
ATOM 650 C C . ARG A 1 83 ? 17.794 10.421 -14.347 1.00 90.06 83 ARG A C 1
ATOM 652 O O . ARG A 1 83 ? 17.294 9.976 -15.377 1.00 90.06 83 ARG A O 1
ATOM 659 N N . SER A 1 84 ? 19.052 10.149 -13.999 1.00 94.00 84 SER A N 1
ATOM 660 C CA . SER A 1 84 ? 19.955 9.329 -14.814 1.00 94.00 84 SER A CA 1
ATOM 661 C C . SER A 1 84 ? 19.433 7.905 -15.017 1.00 94.00 84 SER A C 1
ATOM 663 O O . SER A 1 84 ? 19.514 7.393 -16.131 1.00 94.00 84 SER A O 1
ATOM 665 N N . THR A 1 85 ? 18.829 7.290 -13.995 1.00 94.19 85 THR A N 1
ATOM 666 C CA . THR A 1 85 ? 18.229 5.945 -14.092 1.00 94.19 85 THR A CA 1
ATOM 667 C C . THR A 1 85 ? 17.034 5.926 -15.046 1.00 94.19 85 THR A C 1
ATOM 669 O O . THR A 1 85 ? 16.925 5.035 -15.887 1.00 94.19 85 THR A O 1
ATOM 672 N N . TRP A 1 86 ? 16.185 6.956 -15.016 1.00 96.06 86 TRP A N 1
ATOM 673 C CA . TRP A 1 86 ? 15.089 7.140 -15.976 1.00 96.06 86 TRP A CA 1
ATOM 674 C C . TRP A 1 86 ? 15.580 7.387 -17.406 1.00 96.06 86 TRP A C 1
ATOM 676 O O . TRP A 1 86 ? 15.019 6.846 -18.356 1.00 96.06 86 TRP A O 1
ATOM 686 N N . GLN A 1 87 ? 16.650 8.163 -17.588 1.00 95.44 87 GLN A N 1
ATOM 687 C CA . GLN A 1 87 ? 17.272 8.351 -18.905 1.00 95.44 87 GLN A CA 1
ATOM 688 C C . GLN A 1 87 ? 17.897 7.053 -19.433 1.00 95.44 87 GLN A C 1
ATOM 690 O O . GLN A 1 87 ? 17.843 6.772 -20.628 1.00 95.44 87 GLN A O 1
ATOM 695 N N . GLN A 1 88 ? 18.490 6.245 -18.556 1.00 96.00 88 GLN A N 1
ATOM 696 C CA . GLN A 1 88 ? 19.011 4.934 -18.927 1.00 96.00 88 GLN A CA 1
ATOM 697 C C . GLN A 1 88 ? 17.878 3.969 -19.299 1.00 96.00 88 GLN A C 1
ATOM 699 O O . GLN A 1 88 ? 18.005 3.234 -20.279 1.00 96.00 88 GLN A O 1
ATOM 704 N N . ALA A 1 89 ? 16.760 4.002 -18.570 1.00 95.88 89 ALA A N 1
ATOM 705 C CA . ALA A 1 89 ? 15.583 3.191 -18.860 1.00 95.88 89 ALA A CA 1
ATOM 706 C C . ALA A 1 89 ? 14.973 3.524 -20.223 1.00 95.88 89 ALA A C 1
ATOM 708 O O . ALA A 1 89 ? 14.703 2.612 -21.003 1.00 95.88 89 ALA A O 1
ATOM 709 N N . SER A 1 90 ? 14.834 4.813 -20.561 1.00 95.75 90 SER A N 1
ATOM 710 C CA . SER A 1 90 ? 14.303 5.208 -21.870 1.00 95.75 90 SER A CA 1
ATOM 711 C C . SER A 1 90 ? 15.200 4.747 -23.020 1.00 95.75 90 SER A C 1
ATOM 713 O O . SER A 1 90 ? 14.687 4.338 -24.056 1.00 95.75 90 SER A O 1
ATOM 715 N N . ARG A 1 91 ? 16.527 4.750 -22.833 1.00 96.06 91 ARG A N 1
ATOM 716 C CA . ARG A 1 91 ? 17.486 4.240 -23.827 1.00 96.06 91 ARG A CA 1
ATOM 717 C C . ARG A 1 91 ? 17.465 2.717 -23.955 1.00 96.06 91 ARG A C 1
ATOM 719 O O . ARG A 1 91 ? 17.583 2.215 -25.064 1.00 96.06 91 ARG A O 1
ATOM 726 N N . SER A 1 92 ? 17.348 2.002 -22.837 1.00 95.19 92 SER A N 1
ATOM 727 C CA . SER A 1 92 ? 17.499 0.537 -22.805 1.00 95.19 92 SER A CA 1
ATOM 728 C C . SER A 1 92 ? 16.199 -0.196 -23.133 1.00 95.19 92 SER A C 1
ATOM 730 O O . SER A 1 92 ? 16.225 -1.222 -23.801 1.00 95.19 92 SER A O 1
ATOM 732 N N . TYR A 1 93 ? 15.063 0.336 -22.677 1.00 93.81 93 TYR A N 1
ATOM 733 C CA . TYR A 1 93 ? 13.763 -0.341 -22.737 1.00 93.81 93 TYR A CA 1
ATOM 734 C C . TYR A 1 93 ? 12.694 0.466 -23.487 1.00 93.81 93 TYR A C 1
ATOM 736 O O . TYR A 1 93 ? 11.622 -0.064 -23.791 1.00 93.81 93 TYR A O 1
ATOM 744 N N . GLY A 1 94 ? 12.962 1.737 -23.801 1.00 93.88 94 GLY A N 1
ATOM 745 C CA . GLY A 1 94 ? 11.973 2.657 -24.357 1.00 93.88 94 GLY A CA 1
ATOM 746 C C . GLY A 1 94 ? 10.965 3.153 -23.315 1.00 93.88 94 GLY A C 1
ATOM 747 O O . GLY A 1 94 ? 11.009 2.794 -22.139 1.00 93.88 94 GLY A O 1
ATOM 748 N N . MET A 1 95 ? 10.019 3.981 -23.762 1.00 93.38 95 MET A N 1
ATOM 749 C CA . MET A 1 95 ? 9.030 4.636 -22.891 1.00 93.38 95 MET A CA 1
ATOM 750 C C . MET A 1 95 ? 7.780 3.788 -22.599 1.00 93.38 95 MET A C 1
ATOM 752 O O . MET A 1 95 ? 6.792 4.310 -22.100 1.00 93.38 95 MET A O 1
ATOM 756 N N . GLN A 1 96 ? 7.788 2.494 -22.936 1.00 92.38 96 GLN A N 1
ATOM 757 C CA . GLN A 1 96 ? 6.654 1.572 -22.735 1.00 92.38 96 GLN A CA 1
ATOM 758 C C . GLN A 1 96 ? 5.319 2.051 -23.346 1.00 92.38 96 GLN A C 1
ATOM 760 O O . GLN A 1 96 ? 4.249 1.730 -22.842 1.00 92.38 96 GLN A O 1
ATOM 765 N N . GLY A 1 97 ? 5.367 2.835 -24.428 1.00 92.19 97 GLY A N 1
ATOM 766 C CA . GLY A 1 97 ? 4.169 3.405 -25.059 1.00 92.19 97 GLY A CA 1
ATOM 767 C C . GLY A 1 97 ? 3.569 4.612 -24.327 1.00 92.19 97 GLY A C 1
ATOM 768 O O . GLY A 1 97 ? 2.520 5.099 -24.739 1.00 92.19 97 GLY A O 1
ATOM 769 N N . LEU A 1 98 ? 4.223 5.113 -23.276 1.00 96.50 98 LEU A N 1
ATOM 770 C CA . LEU A 1 98 ? 3.828 6.340 -22.587 1.00 96.50 98 LEU A CA 1
ATOM 771 C C . LEU A 1 98 ? 4.188 7.581 -23.409 1.00 96.50 98 LEU A C 1
ATOM 773 O O . LEU A 1 98 ? 5.201 7.611 -24.112 1.00 96.50 98 LEU A O 1
ATOM 777 N N . ASP A 1 99 ? 3.387 8.637 -23.263 1.00 96.81 99 ASP A N 1
ATOM 778 C CA . ASP A 1 99 ? 3.724 9.944 -23.819 1.00 96.81 99 ASP A CA 1
ATOM 779 C C . ASP A 1 99 ? 4.862 10.632 -23.036 1.00 96.81 99 ASP A C 1
ATOM 781 O O . ASP A 1 99 ? 5.216 10.271 -21.907 1.00 96.81 99 ASP A O 1
ATOM 785 N N . GLN A 1 100 ? 5.454 11.661 -23.651 1.00 95.75 100 GLN A N 1
ATOM 786 C CA . GLN A 1 100 ? 6.576 12.397 -23.065 1.00 95.75 100 GLN A CA 1
ATOM 787 C C . GLN A 1 100 ? 6.215 13.064 -21.737 1.00 95.75 100 GLN A C 1
ATOM 789 O O . GLN A 1 100 ? 7.046 13.122 -20.831 1.00 95.75 100 GLN A O 1
ATOM 794 N N . LYS A 1 101 ? 4.982 13.560 -21.604 1.00 96.38 101 LYS A N 1
ATOM 795 C CA . LYS A 1 101 ? 4.522 14.247 -20.396 1.00 96.38 101 LYS A CA 1
ATOM 796 C C . LYS A 1 101 ? 4.479 13.281 -19.213 1.00 96.38 101 LYS A C 1
ATOM 798 O O . LYS A 1 101 ? 5.035 13.585 -18.161 1.00 96.38 101 LYS A O 1
ATOM 803 N N . THR A 1 102 ? 3.870 12.120 -19.406 1.00 96.31 102 THR A N 1
ATOM 804 C CA . THR A 1 102 ? 3.705 11.066 -18.406 1.00 96.31 102 THR A CA 1
ATOM 805 C C . THR A 1 102 ? 5.056 10.489 -18.005 1.00 96.31 102 THR A C 1
ATOM 807 O O . THR A 1 102 ? 5.346 10.373 -16.816 1.00 96.31 102 THR A O 1
ATOM 810 N N . TRP A 1 103 ? 5.935 10.218 -18.974 1.00 96.25 103 TRP A N 1
ATOM 811 C CA . TRP A 1 103 ? 7.305 9.785 -18.691 1.00 96.25 103 TRP A CA 1
ATOM 812 C C . TRP A 1 103 ? 8.083 10.823 -17.875 1.00 96.25 103 TRP A C 1
ATOM 814 O O . TRP A 1 103 ? 8.746 10.489 -16.893 1.00 96.25 103 TRP A O 1
ATOM 824 N N . SER A 1 104 ? 7.978 12.103 -18.243 1.00 94.06 104 SER A N 1
ATOM 825 C CA . SER A 1 104 ? 8.614 13.185 -17.493 1.00 94.06 104 SER A CA 1
ATOM 826 C C . SER A 1 104 ? 8.067 13.300 -16.070 1.00 94.06 104 SER A C 1
ATOM 828 O O . SER A 1 104 ? 8.864 13.489 -15.153 1.00 94.06 104 SER A O 1
ATOM 830 N N . GLN A 1 105 ? 6.757 13.131 -15.862 1.00 94.19 105 GLN A N 1
ATOM 831 C CA . GLN A 1 105 ? 6.161 13.088 -14.522 1.00 94.19 105 GLN A CA 1
ATOM 832 C C . GLN A 1 105 ? 6.701 11.915 -13.703 1.00 94.19 105 GLN A C 1
ATOM 834 O O . GLN A 1 105 ? 7.125 12.123 -12.568 1.00 94.19 105 GLN A O 1
ATOM 839 N N . LEU A 1 106 ? 6.756 10.712 -14.282 1.00 95.25 106 LEU A N 1
ATOM 840 C CA . LEU A 1 106 ? 7.332 9.549 -13.611 1.00 95.25 106 LEU A CA 1
ATOM 841 C C . LEU A 1 106 ? 8.778 9.816 -13.171 1.00 95.25 106 LEU A C 1
ATOM 843 O O . LEU A 1 106 ? 9.106 9.676 -11.996 1.00 95.25 106 LEU A O 1
ATOM 847 N N . SER A 1 107 ? 9.602 10.326 -14.089 1.00 94.06 107 SER A N 1
ATOM 848 C CA . SER A 1 107 ? 11.004 10.657 -13.813 1.00 94.06 107 SER A CA 1
ATOM 849 C C . SER A 1 107 ? 11.218 11.792 -12.809 1.00 94.06 107 SER A C 1
ATOM 851 O O . SER A 1 107 ? 12.346 12.016 -12.380 1.00 94.06 107 SER A O 1
ATOM 853 N N . PHE A 1 108 ? 10.172 12.563 -12.503 1.00 91.19 108 PHE A N 1
ATOM 854 C CA . PHE A 1 108 ? 10.234 13.669 -11.551 1.00 91.19 108 PHE A CA 1
ATOM 855 C C . PHE A 1 108 ? 9.775 13.248 -10.157 1.00 91.19 108 PHE A C 1
ATOM 857 O O . PHE A 1 108 ? 10.284 13.767 -9.169 1.00 91.19 108 PHE A O 1
ATOM 864 N N . PHE A 1 109 ? 8.785 12.359 -10.067 1.00 91.06 109 PHE A N 1
ATOM 865 C CA . PHE A 1 109 ? 8.152 12.009 -8.796 1.00 91.06 109 PHE A CA 1
ATOM 866 C C . PHE A 1 109 ? 8.665 10.707 -8.186 1.00 91.06 109 PHE A C 1
ATOM 868 O O . PHE A 1 109 ? 8.531 10.536 -6.977 1.00 91.06 109 PHE A O 1
ATOM 875 N N . TYR A 1 110 ? 9.251 9.808 -8.980 1.00 91.69 110 TYR A N 1
ATOM 876 C CA . TYR A 1 110 ? 9.670 8.491 -8.508 1.00 91.69 110 TYR A CA 1
ATOM 877 C C . TYR A 1 110 ? 11.175 8.318 -8.646 1.00 91.69 110 TYR A C 1
ATOM 879 O O . TYR A 1 110 ? 11.707 8.161 -9.744 1.00 91.69 110 TYR A O 1
ATOM 887 N N . HIS A 1 111 ? 11.848 8.290 -7.502 1.00 89.75 111 HIS A N 1
ATOM 888 C CA . HIS A 1 111 ? 13.212 7.801 -7.427 1.00 89.75 111 HIS A CA 1
ATOM 889 C C . HIS A 1 111 ? 13.219 6.274 -7.582 1.00 89.75 111 HIS A C 1
ATOM 891 O O . HIS A 1 111 ? 12.308 5.601 -7.109 1.00 89.75 111 HIS A O 1
ATOM 897 N N . THR A 1 112 ? 14.239 5.751 -8.253 1.00 90.56 112 THR A N 1
ATOM 898 C CA . THR A 1 112 ? 14.517 4.325 -8.466 1.00 90.56 112 THR A CA 1
ATOM 899 C C . THR A 1 112 ? 16.030 4.149 -8.556 1.00 90.56 112 THR A C 1
ATOM 901 O O . THR A 1 112 ? 16.728 5.063 -9.020 1.00 90.56 112 THR A O 1
ATOM 904 N N . ASP A 1 113 ? 16.548 2.991 -8.155 1.00 89.75 113 ASP A N 1
ATOM 905 C CA . ASP A 1 113 ? 17.995 2.736 -8.211 1.00 89.75 113 ASP A CA 1
ATOM 906 C C . ASP A 1 113 ? 18.424 2.068 -9.511 1.00 89.75 113 ASP A C 1
ATOM 908 O O . ASP A 1 113 ? 19.603 2.094 -9.869 1.00 89.75 113 ASP A O 1
ATOM 912 N N . SER A 1 114 ? 17.473 1.498 -10.251 1.00 93.12 114 SER A N 1
ATOM 913 C CA . SER A 1 114 ? 17.758 0.796 -11.492 1.00 93.12 114 SER A CA 1
ATOM 914 C C . SER A 1 114 ? 16.870 1.243 -12.652 1.00 93.12 114 SER A C 1
ATOM 916 O O . SER A 1 114 ? 15.707 1.621 -12.512 1.00 93.12 114 SER A O 1
ATOM 918 N N . ALA A 1 115 ? 17.428 1.159 -13.862 1.00 94.94 115 ALA A N 1
ATOM 919 C CA . ALA A 1 115 ? 16.671 1.362 -15.097 1.00 94.94 115 ALA A CA 1
ATOM 920 C C . ALA A 1 115 ? 15.550 0.317 -15.281 1.00 94.94 115 ALA A C 1
ATOM 922 O O . ALA A 1 115 ? 14.585 0.555 -16.007 1.00 94.94 115 ALA A O 1
ATOM 923 N N . LEU A 1 116 ? 15.699 -0.842 -14.638 1.00 94.62 116 LEU A N 1
ATOM 924 C CA . LEU A 1 116 ? 14.753 -1.946 -14.674 1.00 94.62 116 LEU A CA 1
ATOM 925 C C . LEU A 1 116 ? 13.506 -1.624 -13.830 1.00 94.62 116 LEU A C 1
ATOM 927 O O . LEU A 1 116 ? 12.395 -1.719 -14.344 1.00 94.62 116 LEU A O 1
ATOM 931 N N . GLU A 1 117 ? 13.681 -1.103 -12.612 1.00 95.69 117 GLU A N 1
ATOM 932 C CA . GLU A 1 117 ? 12.589 -0.549 -11.794 1.00 95.69 117 GLU A CA 1
ATOM 933 C C . GLU A 1 117 ? 11.817 0.557 -12.525 1.00 95.69 117 GLU A C 1
ATOM 935 O O . GLU A 1 117 ? 10.587 0.550 -12.535 1.00 95.69 117 GLU A O 1
ATOM 940 N N . CYS A 1 118 ? 12.516 1.488 -13.192 1.00 96.81 118 CYS A N 1
ATOM 941 C CA . CYS A 1 118 ? 11.862 2.526 -14.002 1.00 96.81 118 CYS A CA 1
ATOM 942 C C . CYS A 1 118 ? 10.925 1.914 -15.053 1.00 96.81 118 CYS A C 1
ATOM 944 O O . CYS A 1 118 ? 9.795 2.371 -15.233 1.00 96.81 118 CYS A O 1
ATOM 946 N N . SER A 1 119 ? 11.405 0.880 -15.756 1.00 97.06 119 SER A N 1
ATOM 947 C CA . SER A 1 119 ? 10.620 0.159 -16.761 1.00 97.06 119 SER A CA 1
ATOM 948 C C . SER A 1 119 ? 9.402 -0.513 -16.126 1.00 97.06 119 SER A C 1
ATOM 950 O O . SER A 1 119 ? 8.296 -0.398 -16.654 1.00 97.06 119 SER A O 1
ATOM 952 N N . ALA A 1 120 ? 9.575 -1.139 -14.959 1.00 97.44 120 ALA A N 1
ATOM 953 C CA . ALA A 1 120 ? 8.488 -1.787 -14.238 1.00 97.44 120 ALA A CA 1
ATOM 954 C C . ALA A 1 120 ? 7.390 -0.797 -13.817 1.00 97.44 120 ALA A C 1
ATOM 956 O O . ALA A 1 120 ? 6.208 -1.035 -14.070 1.00 97.44 120 ALA A O 1
ATOM 957 N N . LEU A 1 121 ? 7.763 0.361 -13.261 1.00 97.88 121 LEU A N 1
ATOM 958 C CA . LEU A 1 121 ? 6.807 1.417 -12.913 1.00 97.88 121 LEU A CA 1
ATOM 959 C C . LEU A 1 121 ? 6.089 1.978 -14.150 1.00 97.88 121 LEU A C 1
ATOM 961 O O . LEU A 1 121 ? 4.879 2.210 -14.112 1.00 97.88 121 LEU A O 1
ATOM 965 N N . ALA A 1 122 ? 6.805 2.156 -15.264 1.00 98.12 122 ALA A N 1
ATOM 966 C CA . ALA A 1 122 ? 6.209 2.612 -16.518 1.00 98.12 122 ALA A CA 1
ATOM 967 C C . ALA A 1 122 ? 5.167 1.621 -17.066 1.00 98.12 122 ALA A C 1
ATOM 969 O O . ALA A 1 122 ? 4.138 2.050 -17.586 1.00 98.12 122 ALA A O 1
ATOM 970 N N . GLN A 1 123 ? 5.379 0.311 -16.903 1.00 98.12 123 GLN A N 1
ATOM 971 C CA . GLN A 1 123 ? 4.404 -0.709 -17.308 1.00 98.12 123 GLN A CA 1
ATOM 972 C C . GLN A 1 123 ? 3.103 -0.642 -16.508 1.00 98.12 123 GLN A C 1
ATOM 974 O O . GLN A 1 123 ? 2.033 -0.851 -17.077 1.00 98.12 123 GLN A O 1
ATOM 979 N N . LEU A 1 124 ? 3.161 -0.298 -15.216 1.00 98.31 124 LEU A N 1
ATOM 980 C CA . LEU A 1 124 ? 1.949 -0.085 -14.417 1.00 98.31 124 LEU A CA 1
ATOM 981 C C . LEU A 1 124 ? 1.113 1.066 -14.979 1.00 98.31 124 LEU A C 1
ATOM 983 O O . LEU A 1 124 ? -0.107 0.949 -15.101 1.00 98.31 124 LEU A O 1
ATOM 987 N N . VAL A 1 125 ? 1.765 2.166 -15.362 1.00 98.38 125 VAL A N 1
ATOM 988 C CA . VAL A 1 125 ? 1.081 3.310 -15.980 1.00 98.38 125 VAL A CA 1
ATOM 989 C C . VAL A 1 125 ? 0.556 2.960 -17.368 1.00 98.38 125 VAL A C 1
ATOM 991 O O . VAL A 1 125 ? -0.580 3.301 -17.689 1.00 98.38 125 VAL A O 1
ATOM 994 N N . ALA A 1 126 ? 1.325 2.214 -18.164 1.00 97.81 126 ALA A N 1
ATOM 995 C CA . ALA A 1 126 ? 0.884 1.737 -19.474 1.00 97.81 126 ALA A CA 1
ATOM 996 C C . ALA A 1 126 ? -0.350 0.820 -19.368 1.00 97.81 126 ALA A C 1
ATOM 998 O O . ALA A 1 126 ? -1.211 0.836 -20.245 1.00 97.81 126 ALA A O 1
ATOM 999 N N . ALA A 1 127 ? -0.484 0.079 -18.263 1.00 97.19 127 ALA A N 1
ATOM 1000 C CA . ALA A 1 127 ? -1.663 -0.724 -17.945 1.00 97.19 127 ALA A CA 1
ATOM 1001 C C . ALA A 1 127 ? -2.865 0.093 -17.421 1.00 97.19 127 ALA A C 1
ATOM 1003 O O . ALA A 1 127 ? -3.940 -0.467 -17.188 1.00 97.19 127 ALA A O 1
ATOM 1004 N N . GLY A 1 128 ? -2.714 1.410 -17.251 1.00 97.94 128 GLY A N 1
ATOM 1005 C CA . GLY A 1 128 ? -3.769 2.331 -16.827 1.00 97.94 128 GLY A CA 1
ATOM 1006 C C . GLY A 1 128 ? -3.697 2.766 -15.363 1.00 97.94 128 GLY A C 1
ATOM 1007 O O . GLY A 1 128 ? -4.682 3.299 -14.853 1.00 97.94 128 GLY A O 1
ATOM 1008 N N . ALA A 1 129 ? -2.584 2.534 -14.658 1.00 98.31 129 ALA A N 1
ATOM 1009 C CA . ALA A 1 129 ? -2.378 3.139 -13.345 1.00 98.31 129 ALA A CA 1
ATOM 1010 C C . ALA A 1 129 ? -2.116 4.649 -13.474 1.00 98.31 129 ALA A C 1
ATOM 1012 O O . ALA A 1 129 ? -1.380 5.107 -14.344 1.00 98.31 129 ALA A O 1
ATOM 1013 N N . GLU A 1 130 ? -2.691 5.433 -12.572 1.00 98.12 130 GLU A N 1
ATOM 1014 C CA . GLU A 1 130 ? -2.590 6.888 -12.566 1.00 98.12 130 GLU A CA 1
ATOM 1015 C C . GLU A 1 130 ? -1.583 7.364 -11.516 1.00 98.12 130 GLU A C 1
ATOM 1017 O O . GLU A 1 130 ? -1.558 6.858 -10.394 1.00 98.12 130 GLU A O 1
ATOM 1022 N N . ILE A 1 131 ? -0.809 8.401 -11.839 1.00 96.75 131 ILE A N 1
ATOM 1023 C CA . ILE A 1 131 ? 0.047 9.092 -10.866 1.00 96.75 131 ILE A CA 1
ATOM 1024 C C . ILE A 1 131 ? -0.843 9.871 -9.886 1.00 96.75 131 ILE A C 1
ATOM 1026 O O . ILE A 1 131 ? -1.686 10.686 -10.291 1.00 96.75 131 ILE A O 1
ATOM 1030 N N . ARG A 1 132 ? -0.666 9.620 -8.588 1.00 95.81 132 ARG A N 1
ATOM 1031 C CA . ARG A 1 132 ? -1.423 10.229 -7.484 1.00 95.81 132 ARG A CA 1
ATOM 1032 C C . ARG A 1 132 ? -0.502 10.575 -6.311 1.00 95.81 132 ARG A C 1
ATOM 1034 O O . ARG A 1 132 ? 0.659 10.179 -6.282 1.00 95.81 132 ARG A O 1
ATOM 1041 N N . LEU A 1 133 ? -1.036 11.336 -5.357 1.00 92.62 133 LEU A N 1
ATOM 1042 C CA . LEU A 1 133 ? -0.403 11.646 -4.076 1.00 92.62 133 LEU A CA 1
ATOM 1043 C C . LEU A 1 133 ? -1.324 11.168 -2.958 1.00 92.62 133 LEU A C 1
ATOM 1045 O O . LEU A 1 133 ? -2.456 11.640 -2.866 1.00 92.62 133 LEU A O 1
ATOM 1049 N N . ASP A 1 134 ? -0.857 10.244 -2.124 1.00 92.38 134 ASP A N 1
ATOM 1050 C CA . ASP A 1 134 ? -1.639 9.727 -0.997 1.00 92.38 134 ASP A CA 1
ATOM 1051 C C . ASP A 1 134 ? -0.739 9.092 0.073 1.00 92.38 134 ASP A C 1
ATOM 1053 O O . ASP A 1 134 ? 0.444 8.835 -0.156 1.00 92.38 134 ASP A O 1
ATOM 1057 N N . SER A 1 135 ? -1.294 8.829 1.252 1.00 91.50 135 SER A N 1
ATOM 1058 C CA . SER A 1 135 ? -0.587 8.234 2.381 1.00 91.50 135 SER A CA 1
ATOM 1059 C C . SER A 1 135 ? -1.019 6.782 2.610 1.00 91.50 135 SER A C 1
ATOM 1061 O O . SER A 1 135 ? -2.206 6.531 2.844 1.00 91.50 135 SER A O 1
ATOM 1063 N N . PRO A 1 136 ? -0.085 5.816 2.692 1.00 94.12 136 PRO A N 1
ATOM 1064 C CA . PRO A 1 136 ? -0.420 4.444 3.078 1.00 94.12 136 PRO A CA 1
ATOM 1065 C C . PRO A 1 136 ? -1.153 4.362 4.423 1.00 94.12 136 PRO A C 1
ATOM 1067 O O . PRO A 1 136 ? -2.026 3.512 4.611 1.00 94.12 136 PRO A O 1
ATOM 1070 N N . LEU A 1 137 ? -0.856 5.271 5.366 1.00 90.94 137 LEU A N 1
ATOM 1071 C CA . LEU A 1 137 ? -1.531 5.299 6.666 1.00 90.94 137 LEU A CA 1
ATOM 1072 C C . LEU A 1 137 ? -3.015 5.665 6.553 1.00 90.94 137 LEU A C 1
ATOM 1074 O O . LEU A 1 137 ? -3.811 5.154 7.349 1.00 90.94 137 LEU A O 1
ATOM 1078 N N . LEU A 1 138 ? -3.395 6.511 5.589 1.00 89.88 138 LEU A N 1
ATOM 1079 C CA . LEU A 1 138 ? -4.797 6.849 5.310 1.00 89.88 138 LEU A CA 1
ATOM 1080 C C . LEU A 1 138 ? -5.541 5.673 4.664 1.00 89.88 138 LEU A C 1
ATOM 1082 O O . LEU A 1 138 ? -6.738 5.506 4.877 1.00 89.88 138 LEU A O 1
ATOM 1086 N N . TRP A 1 139 ? -4.810 4.794 3.978 1.00 92.44 139 TRP A N 1
ATOM 1087 C CA . TRP A 1 139 ? -5.313 3.538 3.415 1.00 92.44 139 TRP A CA 1
ATOM 1088 C C . TRP A 1 139 ? -5.343 2.383 4.430 1.00 92.44 139 TRP A C 1
ATOM 1090 O O . TRP A 1 139 ? -5.738 1.262 4.105 1.00 92.44 139 TRP A O 1
ATOM 1100 N N . GLY A 1 140 ? -4.958 2.647 5.682 1.00 92.19 140 GLY A N 1
ATOM 1101 C CA . GLY A 1 140 ? -4.990 1.668 6.765 1.00 92.19 140 GLY A CA 1
ATOM 1102 C C . GLY A 1 140 ? -3.748 0.783 6.852 1.00 92.19 140 GLY A C 1
ATOM 1103 O O . GLY A 1 140 ? -3.820 -0.278 7.469 1.00 92.19 140 GLY A O 1
ATOM 1104 N N . PHE A 1 141 ? -2.613 1.189 6.274 1.00 94.69 141 PHE A N 1
ATOM 1105 C CA . PHE A 1 141 ? -1.337 0.545 6.574 1.00 94.69 141 PHE A CA 1
ATOM 1106 C C . PHE A 1 141 ? -0.993 0.754 8.053 1.00 94.69 141 PHE A C 1
ATOM 1108 O O . PHE A 1 141 ? -1.028 1.881 8.561 1.00 94.69 141 PHE A O 1
ATOM 1115 N N . ARG A 1 142 ? -0.730 -0.346 8.762 1.00 90.31 142 ARG A N 1
ATOM 1116 C CA . ARG A 1 142 ? -0.453 -0.363 10.209 1.00 90.31 142 ARG A CA 1
ATOM 1117 C C . ARG A 1 142 ? 0.643 -1.364 10.604 1.00 90.31 142 ARG A C 1
ATOM 1119 O O . ARG A 1 142 ? 0.886 -1.516 11.790 1.00 90.31 142 ARG A O 1
ATOM 1126 N N . HIS A 1 143 ? 1.260 -2.051 9.637 1.00 85.62 143 HIS A N 1
ATOM 1127 C CA . HIS A 1 143 ? 2.207 -3.139 9.916 1.00 85.62 143 HIS A CA 1
ATOM 1128 C C . HIS A 1 143 ? 3.539 -2.610 10.449 1.00 85.62 143 HIS A C 1
ATOM 1130 O O . HIS A 1 143 ? 3.975 -3.024 11.511 1.00 85.62 143 HIS A O 1
ATOM 1136 N N . ASN A 1 144 ? 4.144 -1.654 9.738 1.00 90.50 144 ASN A N 1
ATOM 1137 C CA . ASN A 1 144 ? 5.443 -1.076 10.079 1.00 90.50 144 ASN A CA 1
ATOM 1138 C C . ASN A 1 144 ? 5.374 0.447 10.034 1.00 90.50 144 ASN A C 1
ATOM 1140 O O . ASN A 1 144 ? 4.490 1.006 9.382 1.00 90.50 144 ASN A O 1
ATOM 1144 N N . LEU A 1 145 ? 6.315 1.117 10.700 1.00 90.12 145 LEU A N 1
ATOM 1145 C CA . LEU A 1 145 ? 6.384 2.576 10.726 1.00 90.12 145 LEU A CA 1
ATOM 1146 C C . LEU A 1 145 ? 7.002 3.107 9.422 1.00 90.12 145 LEU A C 1
ATOM 1148 O O . LEU A 1 145 ? 8.169 2.811 9.158 1.00 90.12 145 LEU A O 1
ATOM 1152 N N . PRO A 1 146 ? 6.263 3.890 8.609 1.00 93.00 146 PRO A N 1
ATOM 1153 C CA . PRO A 1 146 ? 6.821 4.549 7.432 1.00 93.00 146 PRO A CA 1
ATOM 1154 C C . PRO A 1 146 ? 7.816 5.640 7.823 1.00 93.00 146 PRO A C 1
ATOM 1156 O O . PRO A 1 146 ? 7.506 6.480 8.678 1.00 93.00 146 PRO A O 1
ATOM 1159 N N . VAL A 1 147 ? 8.971 5.666 7.162 1.00 92.81 147 VAL A N 1
ATOM 1160 C CA . VAL A 1 147 ? 10.021 6.669 7.393 1.00 92.81 147 VAL A CA 1
ATOM 1161 C C . VAL A 1 147 ? 10.500 7.299 6.086 1.00 92.81 147 VAL A C 1
ATOM 1163 O O . VAL A 1 147 ? 10.348 6.707 5.021 1.00 92.81 147 VAL A O 1
ATOM 1166 N N . ASP A 1 148 ? 11.037 8.515 6.154 1.00 90.19 148 ASP A N 1
ATOM 1167 C CA . ASP A 1 148 ? 11.643 9.201 5.009 1.00 90.19 148 ASP A CA 1
ATOM 1168 C C . ASP A 1 148 ? 13.092 8.732 4.757 1.00 90.19 148 ASP A C 1
ATOM 1170 O O . ASP A 1 148 ? 13.607 7.818 5.408 1.00 90.19 148 ASP A O 1
ATOM 1174 N N . ALA A 1 149 ? 13.774 9.351 3.788 1.00 86.81 149 ALA A N 1
ATOM 1175 C CA . ALA A 1 149 ? 15.176 9.052 3.487 1.00 86.81 149 ALA A CA 1
ATOM 1176 C C . ALA A 1 149 ? 16.147 9.401 4.636 1.00 86.81 149 ALA A C 1
ATOM 1178 O O . ALA A 1 149 ? 17.280 8.917 4.642 1.00 86.81 149 ALA A O 1
ATOM 1179 N N . HIS A 1 150 ? 15.697 10.199 5.608 1.00 88.94 150 HIS A N 1
ATOM 1180 C CA . HIS A 1 150 ? 16.422 10.624 6.805 1.00 88.94 150 HIS A CA 1
ATOM 1181 C C . HIS A 1 150 ? 15.926 9.914 8.072 1.00 88.94 150 HIS A C 1
ATOM 1183 O O . HIS A 1 150 ? 16.172 10.398 9.178 1.00 88.94 150 HIS A O 1
ATOM 1189 N N . ASP A 1 151 ? 15.214 8.792 7.921 1.00 89.25 151 ASP A N 1
ATOM 1190 C CA . ASP A 1 151 ? 14.687 7.981 9.017 1.00 89.25 151 ASP A CA 1
ATOM 1191 C C . ASP A 1 151 ? 13.684 8.694 9.942 1.00 89.25 151 ASP A C 1
ATOM 1193 O O . ASP A 1 151 ? 13.422 8.254 11.067 1.00 89.25 151 ASP A O 1
ATOM 1197 N N . ARG A 1 152 ? 13.078 9.788 9.475 1.00 90.31 152 ARG A N 1
ATOM 1198 C CA . ARG A 1 152 ? 12.023 10.495 10.205 1.00 90.31 152 ARG A CA 1
ATOM 1199 C C . ARG A 1 152 ? 10.671 9.889 9.872 1.00 90.31 152 ARG A C 1
ATOM 1201 O O . ARG A 1 152 ? 10.394 9.562 8.722 1.00 90.31 152 ARG A O 1
ATOM 1208 N N . PHE A 1 153 ? 9.798 9.777 10.869 1.00 89.75 153 PHE A N 1
ATOM 1209 C CA . PHE A 1 153 ? 8.454 9.243 10.664 1.00 89.75 153 PHE A CA 1
ATOM 1210 C C . PHE A 1 153 ? 7.646 10.104 9.696 1.00 89.75 153 PHE A C 1
ATOM 1212 O O . PHE A 1 153 ? 7.475 11.303 9.906 1.00 89.75 153 PHE A O 1
ATOM 1219 N N . LEU A 1 154 ? 7.088 9.463 8.668 1.00 87.69 154 LEU A N 1
ATOM 1220 C CA . LEU A 1 154 ? 6.281 10.147 7.656 1.00 87.69 154 LEU A CA 1
ATOM 1221 C C . LEU A 1 154 ? 4.876 10.493 8.158 1.00 87.69 154 LEU A C 1
ATOM 1223 O O . LEU A 1 154 ? 4.235 11.401 7.631 1.00 87.69 154 LEU A O 1
ATOM 1227 N N . GLY A 1 155 ? 4.366 9.771 9.161 1.00 86.25 155 GLY A N 1
ATOM 1228 C CA . GLY A 1 155 ? 2.986 9.933 9.616 1.00 86.25 155 GLY A CA 1
ATOM 1229 C C . GLY A 1 155 ? 2.004 9.872 8.438 1.00 86.25 155 GLY A C 1
ATOM 1230 O O . GLY A 1 155 ? 2.099 8.997 7.578 1.00 86.25 155 GLY A O 1
ATOM 1231 N N . ALA A 1 156 ? 1.063 10.815 8.384 1.00 85.75 156 ALA A N 1
ATOM 1232 C CA . ALA A 1 156 ? 0.071 10.916 7.310 1.00 85.75 156 ALA A CA 1
ATOM 1233 C C . ALA A 1 156 ? 0.542 11.754 6.098 1.00 85.75 156 ALA A C 1
ATOM 1235 O O . ALA A 1 156 ? -0.292 12.304 5.379 1.00 85.75 156 ALA A O 1
ATOM 1236 N N . ALA A 1 157 ? 1.856 11.892 5.877 1.00 86.06 157 ALA A N 1
ATOM 1237 C CA . ALA A 1 157 ? 2.387 12.593 4.709 1.00 86.06 157 ALA A CA 1
ATOM 1238 C C . ALA A 1 157 ? 1.899 11.952 3.400 1.00 86.06 157 ALA A C 1
ATOM 1240 O O . ALA A 1 157 ? 1.785 10.725 3.295 1.00 86.06 157 ALA A O 1
ATOM 1241 N N . HIS A 1 158 ? 1.615 12.797 2.406 1.00 89.06 158 HIS A N 1
ATOM 1242 C CA . HIS A 1 158 ? 1.227 12.351 1.071 1.00 89.06 158 HIS A CA 1
ATOM 1243 C C . HIS A 1 158 ? 2.479 12.034 0.257 1.00 89.06 158 HIS A C 1
ATOM 1245 O O . HIS A 1 158 ? 3.388 12.858 0.160 1.00 89.06 158 HIS A O 1
ATOM 1251 N N . LEU A 1 159 ? 2.503 10.847 -0.339 1.00 91.38 159 LEU A N 1
ATOM 1252 C CA . LEU A 1 159 ? 3.615 10.330 -1.125 1.00 91.38 159 LEU A CA 1
ATOM 1253 C C . LEU A 1 159 ? 3.141 10.017 -2.550 1.00 91.38 159 LEU A C 1
ATOM 1255 O O . LEU A 1 159 ? 1.976 9.642 -2.727 1.00 91.38 159 LEU A O 1
ATOM 1259 N N . PRO A 1 160 ? 4.017 10.121 -3.563 1.00 94.00 160 PRO A N 1
ATOM 1260 C CA . PRO A 1 160 ? 3.718 9.665 -4.911 1.00 94.00 160 PRO A CA 1
ATOM 1261 C C . PRO A 1 160 ? 3.344 8.186 -4.917 1.00 94.00 160 PRO A C 1
ATOM 1263 O O . PRO A 1 160 ? 4.060 7.345 -4.373 1.00 94.00 160 PRO A O 1
ATOM 1266 N N . CYS A 1 161 ? 2.227 7.861 -5.558 1.00 96.62 161 CYS A N 1
ATOM 1267 C CA . CYS A 1 161 ? 1.781 6.487 -5.742 1.00 96.62 161 CYS A CA 1
ATOM 1268 C C . CYS A 1 161 ? 1.163 6.282 -7.121 1.00 96.62 161 CYS A C 1
ATOM 1270 O O . CYS A 1 161 ? 0.687 7.227 -7.751 1.00 96.62 161 CYS A O 1
ATOM 1272 N N . LEU A 1 162 ? 1.212 5.045 -7.600 1.00 98.44 162 LEU A N 1
ATOM 1273 C CA . LEU A 1 162 ? 0.549 4.618 -8.823 1.00 98.44 162 LEU A CA 1
ATOM 1274 C C . LEU A 1 162 ? -0.751 3.926 -8.436 1.00 98.44 162 LEU A C 1
ATOM 1276 O O . LEU A 1 162 ? -0.730 2.908 -7.746 1.00 98.44 162 LEU A O 1
ATOM 1280 N N . LEU A 1 163 ? -1.879 4.496 -8.851 1.00 98.50 163 LEU A N 1
ATOM 1281 C CA . LEU A 1 163 ? -3.210 4.035 -8.484 1.00 98.50 163 LEU A CA 1
ATOM 1282 C C . LEU A 1 163 ? -3.932 3.441 -9.689 1.00 98.50 163 LEU A C 1
ATOM 1284 O O . LEU A 1 163 ? -4.258 4.143 -10.639 1.00 98.50 163 LEU A O 1
ATOM 1288 N N . TYR A 1 164 ? -4.272 2.164 -9.599 1.00 98.56 164 TYR A N 1
ATOM 1289 C CA . TYR A 1 164 ? -5.102 1.463 -10.564 1.00 98.56 164 TYR A CA 1
ATOM 1290 C C . TYR A 1 164 ? -6.470 1.128 -9.966 1.00 98.56 164 TYR A C 1
ATOM 1292 O O . TYR A 1 164 ? -6.572 0.609 -8.848 1.00 98.56 164 TYR A O 1
ATOM 1300 N N . ARG A 1 165 ? -7.539 1.396 -10.722 1.00 97.94 165 ARG A N 1
ATOM 1301 C CA . ARG A 1 165 ? -8.917 1.035 -10.362 1.00 97.94 165 ARG A CA 1
ATOM 1302 C C . ARG A 1 165 ? -9.672 0.559 -11.599 1.00 97.94 165 ARG A C 1
ATOM 1304 O O . ARG A 1 165 ? -9.901 1.342 -12.515 1.00 97.94 165 ARG A O 1
ATOM 1311 N N . LYS A 1 166 ? -10.106 -0.703 -11.605 1.00 97.19 166 LYS A N 1
ATOM 1312 C CA . LYS A 1 166 ? -10.973 -1.254 -12.657 1.00 97.19 166 LYS A CA 1
ATOM 1313 C C . LYS A 1 166 ? -11.813 -2.402 -12.107 1.00 97.19 166 LYS A C 1
ATOM 1315 O O . LYS A 1 166 ? -11.278 -3.361 -11.556 1.00 97.19 166 LYS A O 1
ATOM 1320 N N . GLY A 1 167 ? -13.133 -2.319 -12.277 1.00 95.06 167 GLY A N 1
ATOM 1321 C CA . GLY A 1 167 ? -14.059 -3.317 -11.735 1.00 95.06 167 GLY A CA 1
ATOM 1322 C C . GLY A 1 167 ? -13.907 -3.464 -10.217 1.00 95.06 167 GLY A C 1
ATOM 1323 O O . GLY A 1 167 ? -13.898 -2.471 -9.493 1.00 95.06 167 GLY A O 1
ATOM 1324 N N . SER A 1 168 ? -13.758 -4.701 -9.739 1.00 95.44 168 SER A N 1
ATOM 1325 C CA . SER A 1 168 ? -13.517 -5.006 -8.322 1.00 95.44 168 SER A CA 1
ATOM 1326 C C . SER A 1 168 ? -12.075 -4.764 -7.869 1.00 95.44 168 SER A C 1
ATOM 1328 O O . SER A 1 168 ? -11.816 -4.792 -6.668 1.00 95.44 168 SER A O 1
ATOM 1330 N N . VAL A 1 169 ? -11.138 -4.538 -8.795 1.00 97.50 169 VAL A N 1
ATOM 1331 C CA . VAL A 1 169 ? -9.712 -4.423 -8.482 1.00 97.50 169 VAL A CA 1
ATOM 1332 C C . VAL A 1 169 ? -9.351 -2.978 -8.154 1.00 97.50 169 VAL A C 1
ATOM 1334 O O . VAL A 1 169 ? -9.640 -2.038 -8.898 1.00 97.50 169 VAL A O 1
ATOM 1337 N N . THR A 1 170 ? -8.689 -2.795 -7.019 1.00 98.31 170 THR A N 1
ATOM 1338 C CA . THR A 1 170 ? -8.014 -1.560 -6.626 1.00 98.31 170 THR A CA 1
ATOM 1339 C C . THR A 1 170 ? -6.595 -1.905 -6.212 1.00 98.31 170 THR A C 1
ATOM 1341 O O . THR A 1 170 ? -6.402 -2.689 -5.287 1.00 98.31 170 THR A O 1
ATOM 1344 N N . MET A 1 171 ? -5.615 -1.291 -6.864 1.00 98.44 171 MET A N 1
ATOM 1345 C CA . MET A 1 171 ? -4.204 -1.466 -6.546 1.00 98.44 171 MET A CA 1
ATOM 1346 C C . MET A 1 171 ? -3.547 -0.098 -6.397 1.00 98.44 171 MET A C 1
ATOM 1348 O O . MET A 1 171 ? -3.708 0.752 -7.267 1.00 98.44 171 MET A O 1
ATOM 1352 N N . ALA A 1 172 ? -2.831 0.126 -5.301 1.00 98.50 172 ALA A N 1
ATOM 1353 C CA . ALA A 1 172 ? -2.002 1.310 -5.111 1.00 98.50 172 ALA A CA 1
ATOM 1354 C C . ALA A 1 172 ? -0.568 0.870 -4.820 1.00 98.50 172 ALA A C 1
ATOM 1356 O O . ALA A 1 172 ? -0.359 0.028 -3.950 1.00 98.50 172 ALA A O 1
ATOM 1357 N N . VAL A 1 173 ? 0.397 1.426 -5.548 1.00 98.44 173 VAL A N 1
ATOM 1358 C CA . VAL A 1 173 ? 1.826 1.126 -5.395 1.00 98.44 173 VAL A CA 1
ATOM 1359 C C . VAL A 1 173 ? 2.550 2.395 -4.968 1.00 98.44 173 VAL A C 1
ATOM 1361 O O . VAL A 1 173 ? 2.477 3.400 -5.672 1.00 98.44 173 VAL A O 1
ATOM 1364 N N . TRP A 1 174 ? 3.251 2.348 -3.839 1.00 97.25 174 TRP A N 1
ATOM 1365 C CA . TRP A 1 174 ? 4.181 3.384 -3.385 1.00 97.25 174 TRP A CA 1
ATOM 1366 C C . TRP A 1 174 ? 5.612 2.891 -3.622 1.00 97.25 174 TRP A C 1
ATOM 1368 O O . TRP A 1 174 ? 6.069 2.035 -2.863 1.00 97.25 174 TRP A O 1
ATOM 1378 N N . PRO A 1 175 ? 6.307 3.364 -4.670 1.00 95.94 175 PRO A N 1
ATOM 1379 C CA . PRO A 1 175 ? 7.653 2.898 -4.994 1.00 95.94 175 PRO A CA 1
ATOM 1380 C C . PRO A 1 175 ? 8.704 3.362 -3.981 1.00 95.94 175 PRO A C 1
ATOM 1382 O O . PRO A 1 175 ? 8.527 4.401 -3.342 1.00 95.94 175 PRO A O 1
ATOM 1385 N N . GLN A 1 176 ? 9.803 2.612 -3.871 1.00 93.25 176 GLN A N 1
ATOM 1386 C CA . GLN A 1 176 ? 10.964 2.925 -3.026 1.00 93.25 176 GLN A CA 1
ATOM 1387 C C . GLN A 1 176 ? 10.592 3.241 -1.564 1.00 93.25 176 GLN A C 1
ATOM 1389 O O . GLN A 1 176 ? 11.134 4.147 -0.922 1.00 93.25 176 GLN A O 1
ATOM 1394 N N . PHE A 1 177 ? 9.623 2.493 -1.030 1.00 94.31 177 PHE A N 1
ATOM 1395 C CA . PHE A 1 177 ? 9.008 2.766 0.263 1.00 94.31 177 PHE A CA 1
ATOM 1396 C C . PHE A 1 177 ? 9.886 2.295 1.423 1.00 94.31 177 PHE A C 1
ATOM 1398 O O . PHE A 1 177 ? 10.280 1.130 1.486 1.00 94.31 177 PHE A O 1
ATOM 1405 N N . ARG A 1 178 ? 10.157 3.186 2.381 1.00 94.81 178 ARG A N 1
ATOM 1406 C CA . ARG A 1 178 ? 10.978 2.881 3.558 1.00 94.81 178 ARG A CA 1
ATOM 1407 C C . ARG A 1 178 ? 10.129 2.638 4.793 1.00 94.81 178 ARG A C 1
ATOM 1409 O O . ARG A 1 178 ? 9.192 3.378 5.096 1.00 94.81 178 ARG A O 1
ATOM 1416 N N . LEU A 1 179 ? 10.495 1.599 5.529 1.00 94.56 179 LEU A N 1
ATOM 1417 C CA . LEU A 1 179 ? 9.826 1.180 6.747 1.00 94.56 179 LEU A CA 1
ATOM 1418 C C . LEU A 1 179 ? 10.835 0.760 7.810 1.00 94.56 179 LEU A C 1
ATOM 1420 O O . LEU A 1 179 ? 11.910 0.244 7.510 1.00 94.56 179 LEU A O 1
ATOM 1424 N N . ARG A 1 180 ? 10.474 0.992 9.067 1.00 93.31 180 ARG A N 1
ATOM 1425 C CA . ARG A 1 180 ? 11.308 0.701 10.231 1.00 93.31 180 ARG A CA 1
ATOM 1426 C C . ARG A 1 180 ? 10.540 -0.226 11.188 1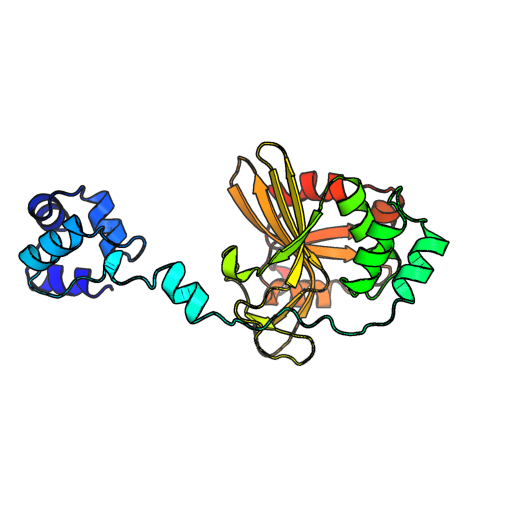.00 93.31 180 ARG A C 1
ATOM 1428 O O . ARG A 1 180 ? 9.800 0.275 12.034 1.00 93.31 180 ARG A O 1
ATOM 1435 N N . PRO A 1 181 ? 10.617 -1.562 11.003 1.00 90.25 181 PRO A N 1
ATOM 1436 C CA . PRO A 1 181 ? 9.956 -2.545 11.870 1.00 90.25 181 PRO A CA 1
ATOM 1437 C C . PRO A 1 181 ? 10.641 -2.673 13.241 1.00 90.25 181 PRO A C 1
ATOM 1439 O O . PRO A 1 181 ? 10.002 -3.040 14.221 1.00 90.25 181 PRO A O 1
ATOM 1442 N N . SER A 1 182 ? 11.940 -2.373 13.305 1.00 87.56 182 SER A N 1
ATOM 1443 C CA . SER A 1 182 ? 12.796 -2.440 14.496 1.00 87.56 182 SER A CA 1
ATOM 1444 C C . SER A 1 182 ? 13.849 -1.322 14.429 1.00 87.56 182 SER A C 1
ATOM 1446 O O . SER A 1 182 ? 13.569 -0.264 13.872 1.00 87.56 182 SER A O 1
ATOM 1448 N N . ASP A 1 183 ? 15.063 -1.522 14.941 1.00 87.12 183 ASP A N 1
ATOM 1449 C CA . ASP A 1 183 ? 16.141 -0.520 14.873 1.00 87.12 183 ASP A CA 1
ATOM 1450 C C . ASP A 1 183 ? 16.751 -0.369 13.465 1.00 87.12 183 ASP A C 1
ATOM 1452 O O . ASP A 1 183 ? 17.572 0.514 13.221 1.00 87.12 183 ASP A O 1
ATOM 1456 N N . VAL A 1 184 ? 16.344 -1.223 12.521 1.00 90.56 184 VAL A N 1
ATOM 1457 C CA . VAL A 1 184 ? 16.826 -1.221 11.136 1.00 90.56 184 VAL A CA 1
ATOM 1458 C C . VAL A 1 184 ? 15.757 -0.658 10.205 1.00 90.56 184 VAL A C 1
ATOM 1460 O O . VAL A 1 184 ? 14.596 -1.070 10.244 1.00 90.56 184 VAL A O 1
ATOM 1463 N N . THR A 1 185 ? 16.163 0.260 9.327 1.00 93.62 185 THR A N 1
ATOM 1464 C CA . THR A 1 185 ? 15.328 0.737 8.220 1.00 93.62 185 THR A CA 1
ATOM 1465 C C . THR A 1 185 ? 15.507 -0.170 7.010 1.00 93.62 185 THR A C 1
ATOM 1467 O O . THR A 1 185 ? 16.623 -0.379 6.537 1.00 93.62 185 THR A O 1
ATOM 1470 N N . TRP A 1 186 ? 14.394 -0.657 6.472 1.00 93.81 186 TRP A N 1
ATOM 1471 C CA . TRP A 1 186 ? 14.345 -1.401 5.220 1.00 93.81 186 TRP A CA 1
ATOM 1472 C C . TRP A 1 186 ? 13.656 -0.574 4.144 1.00 93.81 186 TRP A C 1
ATOM 1474 O O . TRP A 1 186 ? 12.706 0.160 4.423 1.00 93.81 186 TRP A O 1
ATOM 1484 N N . ARG A 1 187 ? 14.115 -0.716 2.903 1.00 93.69 187 ARG A N 1
ATOM 1485 C CA . ARG A 1 187 ? 13.509 -0.083 1.732 1.00 93.69 187 ARG A CA 1
ATOM 1486 C C . ARG A 1 187 ? 12.999 -1.155 0.782 1.00 93.69 187 ARG A C 1
ATOM 1488 O O . ARG A 1 187 ? 13.792 -1.973 0.327 1.00 93.69 187 ARG A O 1
ATOM 1495 N N . LEU A 1 188 ? 11.701 -1.123 0.509 1.00 94.50 188 LEU A N 1
ATOM 1496 C CA . LEU A 1 188 ? 11.025 -1.937 -0.498 1.00 94.50 188 LEU A CA 1
ATOM 1497 C C . LEU A 1 188 ? 11.127 -1.266 -1.863 1.00 94.50 188 LEU A C 1
ATOM 1499 O O . LEU A 1 188 ? 11.052 -0.036 -1.924 1.00 94.50 188 LEU A O 1
ATOM 1503 N N . ASP A 1 189 ? 11.157 -2.040 -2.944 1.00 95.50 189 ASP A N 1
ATOM 1504 C CA . ASP A 1 189 ? 10.999 -1.456 -4.282 1.00 95.50 189 ASP A CA 1
ATOM 1505 C C . ASP A 1 189 ? 9.584 -0.909 -4.488 1.00 95.50 189 ASP A C 1
ATOM 1507 O O . ASP A 1 189 ? 9.388 0.112 -5.153 1.00 95.50 189 ASP A O 1
ATOM 1511 N N . GLY A 1 190 ? 8.593 -1.519 -3.833 1.00 96.69 190 GLY A N 1
ATOM 1512 C CA . GLY A 1 190 ? 7.272 -0.936 -3.666 1.00 96.69 190 GLY A CA 1
ATOM 1513 C C . GLY A 1 190 ? 6.505 -1.476 -2.462 1.00 96.69 190 GLY A C 1
ATOM 1514 O O . GLY A 1 190 ? 6.573 -2.653 -2.123 1.00 96.69 190 GLY A O 1
ATOM 1515 N N . LEU A 1 191 ? 5.707 -0.616 -1.833 1.00 97.88 191 LEU A N 1
ATOM 1516 C CA . LEU A 1 191 ? 4.611 -1.039 -0.963 1.00 97.88 191 LEU A CA 1
ATOM 1517 C C . LEU A 1 191 ? 3.326 -1.100 -1.790 1.00 97.88 191 LEU A C 1
ATOM 1519 O O . LEU A 1 191 ? 2.951 -0.107 -2.415 1.00 97.88 191 LEU A O 1
ATOM 1523 N N . VAL A 1 192 ? 2.622 -2.230 -1.754 1.00 98.38 192 VAL A N 1
ATOM 1524 C CA . VAL A 1 192 ? 1.390 -2.428 -2.524 1.00 98.38 192 VAL A CA 1
ATOM 1525 C C . VAL A 1 192 ? 0.196 -2.591 -1.594 1.00 98.38 192 VAL A C 1
ATOM 1527 O O . VAL A 1 192 ? 0.167 -3.478 -0.742 1.00 98.38 192 VAL A O 1
ATOM 1530 N N . PHE A 1 193 ? -0.830 -1.769 -1.796 1.00 98.44 193 PHE A N 1
ATOM 1531 C CA . PHE A 1 193 ? -2.185 -2.082 -1.360 1.00 98.44 193 PHE A CA 1
ATOM 1532 C C . PHE A 1 193 ? -2.911 -2.772 -2.507 1.00 98.44 193 PHE A C 1
ATOM 1534 O O . PHE A 1 193 ? -3.050 -2.186 -3.580 1.00 98.44 193 PHE A O 1
ATOM 1541 N N . PHE A 1 194 ? -3.416 -3.978 -2.274 1.00 98.31 194 PHE A N 1
ATOM 1542 C CA . PHE A 1 194 ? -4.216 -4.707 -3.249 1.00 98.31 194 PHE A CA 1
ATOM 1543 C C . PHE A 1 194 ? -5.578 -5.050 -2.656 1.00 98.31 194 PHE A C 1
ATOM 1545 O O . PHE A 1 194 ? -5.678 -5.561 -1.538 1.00 98.31 194 PHE A O 1
ATOM 1552 N N . ARG A 1 195 ? -6.639 -4.773 -3.409 1.00 97.69 195 ARG A N 1
ATOM 1553 C CA . ARG A 1 195 ? -8.009 -5.146 -3.072 1.00 97.69 195 ARG A CA 1
ATOM 1554 C C . ARG A 1 195 ? -8.713 -5.693 -4.299 1.00 97.69 195 ARG A C 1
ATOM 1556 O O . ARG A 1 195 ? -8.698 -5.056 -5.347 1.00 97.69 195 ARG A O 1
ATOM 1563 N N . ASP A 1 196 ? -9.396 -6.808 -4.117 1.00 96.44 196 ASP A N 1
ATOM 1564 C CA . ASP A 1 196 ? -10.292 -7.421 -5.088 1.00 96.44 196 ASP A CA 1
ATOM 1565 C C . ASP A 1 196 ? -11.601 -7.862 -4.400 1.00 96.44 196 ASP A C 1
ATOM 1567 O O . ASP A 1 196 ? -11.932 -7.398 -3.304 1.00 96.44 196 ASP A O 1
ATOM 1571 N N . SER A 1 197 ? -12.373 -8.742 -5.043 1.00 94.75 197 SER A N 1
ATOM 1572 C CA . SER A 1 197 ? -13.588 -9.327 -4.465 1.00 94.75 197 SER A CA 1
ATOM 1573 C C . SER A 1 197 ? -13.318 -10.311 -3.320 1.00 94.75 197 SER A C 1
ATOM 1575 O O . SER A 1 197 ? -14.223 -10.563 -2.528 1.00 94.75 197 SER A O 1
ATOM 1577 N N . SER A 1 198 ? -12.102 -10.856 -3.211 1.00 92.38 198 SER A N 1
ATOM 1578 C CA . SER A 1 198 ? -11.706 -11.790 -2.148 1.00 92.38 198 SER A CA 1
ATOM 1579 C C . SER A 1 198 ? -11.307 -11.073 -0.857 1.00 92.38 198 SER A C 1
ATOM 1581 O O . SER A 1 198 ? -11.428 -11.633 0.232 1.00 92.38 198 SER A O 1
ATOM 1583 N N . GLY A 1 199 ? -10.850 -9.822 -0.953 1.00 94.44 199 GLY A N 1
ATOM 1584 C CA . GLY A 1 199 ? -10.500 -9.023 0.211 1.00 94.44 199 GLY A CA 1
ATOM 1585 C C . GLY A 1 199 ? -9.484 -7.931 -0.085 1.00 94.44 199 GLY A C 1
ATOM 1586 O O . GLY A 1 199 ? -9.339 -7.462 -1.210 1.00 94.44 199 GLY A O 1
ATOM 1587 N N . ARG A 1 200 ? -8.782 -7.498 0.965 1.00 95.56 200 ARG A N 1
ATOM 1588 C CA . ARG A 1 200 ? -7.720 -6.485 0.900 1.00 95.56 200 ARG A CA 1
ATOM 1589 C C . ARG A 1 200 ? -6.456 -6.997 1.577 1.00 95.56 200 ARG A C 1
ATOM 1591 O O . ARG A 1 200 ? -6.551 -7.701 2.580 1.00 95.56 200 ARG A O 1
ATOM 1598 N N . ARG A 1 201 ? -5.295 -6.595 1.073 1.00 96.00 201 ARG A N 1
ATOM 1599 C CA . ARG A 1 201 ? -3.983 -7.015 1.573 1.00 96.00 201 ARG A CA 1
ATOM 1600 C C . ARG A 1 201 ? -2.920 -5.951 1.313 1.00 96.00 201 ARG A C 1
ATOM 1602 O O . ARG A 1 201 ? -3.046 -5.151 0.387 1.00 96.00 201 ARG A O 1
ATOM 1609 N N . TRP A 1 202 ? -1.892 -5.969 2.152 1.00 97.75 202 TRP A N 1
ATOM 1610 C CA . TRP A 1 202 ? -0.675 -5.180 1.998 1.00 97.75 202 TRP A CA 1
ATOM 1611 C C . TRP A 1 202 ? 0.463 -6.119 1.627 1.00 97.75 202 TRP A C 1
ATOM 1613 O O . TRP A 1 202 ? 0.593 -7.164 2.259 1.00 97.75 202 TRP A O 1
ATOM 1623 N N . LEU A 1 203 ? 1.247 -5.754 0.617 1.00 97.50 203 LEU A N 1
ATOM 1624 C CA . LEU A 1 203 ? 2.305 -6.592 0.062 1.00 97.50 203 LEU A CA 1
ATOM 1625 C C . LEU A 1 203 ? 3.596 -5.786 -0.076 1.00 97.50 203 LEU A C 1
ATOM 1627 O O . LEU A 1 203 ? 3.551 -4.590 -0.381 1.00 97.50 203 LEU A O 1
ATOM 1631 N N . ALA A 1 204 ? 4.727 -6.456 0.111 1.00 96.88 204 ALA A N 1
ATOM 1632 C CA . ALA A 1 204 ? 6.009 -5.987 -0.390 1.00 96.88 204 ALA A CA 1
ATOM 1633 C C . ALA A 1 204 ? 6.131 -6.354 -1.875 1.00 96.88 204 ALA A C 1
ATOM 1635 O O . ALA A 1 204 ? 5.790 -7.469 -2.270 1.00 96.88 204 ALA A O 1
ATOM 1636 N N . LEU A 1 205 ? 6.570 -5.405 -2.694 1.00 96.69 205 LEU A N 1
ATOM 1637 C CA . LEU A 1 205 ? 6.938 -5.615 -4.087 1.00 96.69 205 LEU A CA 1
ATOM 1638 C C . LEU A 1 205 ? 8.449 -5.468 -4.199 1.00 96.69 205 LEU A C 1
ATOM 1640 O O . LEU A 1 205 ? 8.990 -4.439 -3.794 1.00 96.69 205 LEU A O 1
ATOM 1644 N N . GLU A 1 206 ? 9.087 -6.482 -4.766 1.00 95.00 206 GLU A N 1
ATOM 1645 C CA . GLU A 1 206 ? 10.524 -6.515 -5.022 1.00 95.00 206 GLU A CA 1
ATOM 1646 C C . GLU A 1 206 ? 10.762 -6.822 -6.504 1.00 95.00 206 GLU A C 1
ATOM 1648 O O . GLU A 1 206 ? 10.101 -7.684 -7.100 1.00 95.00 206 GLU A O 1
ATOM 1653 N N . PHE A 1 207 ? 11.693 -6.092 -7.105 1.00 93.31 207 PHE A N 1
ATOM 1654 C CA . PHE A 1 207 ? 12.139 -6.288 -8.472 1.00 93.31 207 PHE A CA 1
ATOM 1655 C C . PHE A 1 207 ? 13.515 -6.941 -8.450 1.00 93.31 207 PHE A C 1
ATOM 1657 O O . PHE A 1 207 ? 14.536 -6.311 -8.176 1.00 93.31 207 PHE A O 1
ATOM 1664 N N . ASP A 1 208 ? 13.538 -8.230 -8.761 1.00 86.44 208 ASP A N 1
ATOM 1665 C CA . ASP A 1 208 ? 14.735 -9.034 -8.595 1.00 86.44 208 ASP A CA 1
ATOM 1666 C C . ASP A 1 208 ? 15.741 -8.757 -9.722 1.00 86.44 208 ASP A C 1
ATOM 1668 O O . ASP A 1 208 ? 15.507 -9.037 -10.907 1.00 86.44 208 ASP A O 1
ATOM 1672 N N . GLY A 1 209 ? 16.892 -8.211 -9.329 1.00 72.81 209 GLY A N 1
ATOM 1673 C CA . GLY A 1 209 ? 18.076 -8.067 -10.168 1.00 72.81 209 GLY A CA 1
ATOM 1674 C C . GLY A 1 209 ? 18.995 -9.292 -10.097 1.00 72.81 209 GLY A C 1
ATOM 1675 O O . GLY A 1 209 ? 18.734 -10.286 -9.422 1.00 72.81 209 GLY A O 1
ATOM 1676 N N . ARG A 1 210 ? 20.143 -9.238 -10.781 1.00 61.94 210 ARG A N 1
ATOM 1677 C CA . ARG A 1 210 ? 21.183 -10.268 -10.611 1.00 61.94 210 ARG A CA 1
ATOM 1678 C C . ARG A 1 210 ? 21.917 -10.029 -9.284 1.00 61.94 210 ARG A C 1
ATOM 1680 O O . ARG A 1 210 ? 22.575 -9.002 -9.159 1.00 61.94 210 ARG A O 1
ATOM 1687 N N . GLY A 1 211 ? 21.854 -10.979 -8.343 1.00 62.69 211 GLY A N 1
ATOM 1688 C CA . GLY A 1 211 ? 22.695 -10.972 -7.130 1.00 62.69 211 GLY A CA 1
ATOM 1689 C C . GLY A 1 211 ? 21.994 -11.139 -5.773 1.00 62.69 211 GLY A C 1
ATOM 1690 O O . GLY A 1 211 ? 22.475 -10.576 -4.796 1.00 62.69 211 GLY A O 1
ATOM 1691 N N . HIS A 1 212 ? 20.892 -11.890 -5.686 1.00 63.50 212 HIS A N 1
ATOM 1692 C CA . HIS A 1 212 ? 20.182 -12.108 -4.417 1.00 63.50 212 HIS A CA 1
ATOM 1693 C C . HIS A 1 212 ? 20.953 -12.995 -3.428 1.00 63.50 212 HIS A C 1
ATOM 1695 O O . HIS A 1 212 ? 21.412 -14.083 -3.782 1.00 63.50 212 HIS A O 1
ATOM 1701 N N . ASP A 1 213 ? 21.026 -12.555 -2.169 1.00 76.06 213 ASP A N 1
ATOM 1702 C CA . ASP A 1 213 ? 21.462 -13.366 -1.029 1.00 76.06 213 ASP A CA 1
ATOM 1703 C C . ASP A 1 213 ? 20.224 -13.882 -0.282 1.00 76.06 213 ASP A C 1
ATOM 1705 O O . ASP A 1 213 ? 19.560 -13.150 0.455 1.00 76.06 213 ASP A O 1
ATOM 1709 N N . ALA A 1 214 ? 19.937 -15.174 -0.447 1.00 75.06 214 ALA A N 1
ATOM 1710 C CA . ALA A 1 214 ? 18.760 -15.819 0.132 1.00 75.06 214 ALA A CA 1
ATOM 1711 C C . ALA A 1 214 ? 18.680 -15.697 1.665 1.00 75.06 214 ALA A C 1
ATOM 1713 O O . ALA A 1 214 ? 17.585 -15.691 2.229 1.00 75.06 214 ALA A O 1
ATOM 1714 N N . ARG A 1 215 ? 19.818 -15.602 2.367 1.00 75.56 215 ARG A N 1
ATOM 1715 C CA . ARG A 1 215 ? 19.832 -15.493 3.830 1.00 75.56 215 ARG A CA 1
ATOM 1716 C C . ARG A 1 215 ? 19.463 -14.084 4.280 1.00 75.56 215 ARG A C 1
ATOM 1718 O O . ARG A 1 215 ? 18.688 -13.941 5.228 1.00 75.56 215 ARG A O 1
ATOM 1725 N N . LEU A 1 216 ? 20.016 -13.065 3.625 1.00 80.19 216 LEU A N 1
ATOM 1726 C CA . LEU A 1 216 ? 19.671 -11.669 3.907 1.00 80.19 216 LEU A CA 1
ATOM 1727 C C . LEU A 1 216 ? 18.209 -11.386 3.559 1.00 80.19 216 LEU A C 1
ATOM 1729 O O . LEU A 1 216 ? 17.518 -10.736 4.345 1.00 80.19 216 LEU A O 1
ATOM 1733 N N . ASP A 1 217 ? 17.719 -11.958 2.461 1.00 82.81 217 ASP A N 1
ATOM 1734 C CA . ASP A 1 217 ? 16.327 -11.832 2.034 1.00 82.81 217 ASP A CA 1
ATOM 1735 C C . ASP A 1 217 ? 15.361 -12.469 3.048 1.00 82.81 217 ASP A C 1
ATOM 1737 O O . ASP A 1 217 ? 14.380 -11.840 3.446 1.00 82.81 217 ASP A O 1
ATOM 1741 N N . LEU A 1 218 ? 15.673 -13.665 3.568 1.00 82.38 218 LEU A N 1
ATOM 1742 C CA . LEU A 1 218 ? 14.869 -14.302 4.621 1.00 82.38 218 LEU A CA 1
ATOM 1743 C C . LEU A 1 218 ? 14.860 -13.494 5.925 1.00 82.38 218 LEU A C 1
ATOM 1745 O O . LEU A 1 218 ? 13.808 -13.343 6.550 1.00 82.38 218 LEU A O 1
ATOM 1749 N N . TYR A 1 219 ? 16.014 -12.965 6.344 1.00 86.06 219 TYR A N 1
ATOM 1750 C CA . TYR A 1 219 ? 16.098 -12.127 7.542 1.00 86.06 219 TYR A CA 1
ATOM 1751 C C . TYR A 1 219 ? 15.283 -10.840 7.385 1.00 86.06 219 TYR A C 1
ATOM 1753 O O . TYR A 1 219 ? 14.504 -10.486 8.272 1.00 86.06 219 TYR A O 1
ATOM 1761 N N . ARG A 1 220 ? 15.416 -10.170 6.236 1.00 87.31 220 ARG A N 1
ATOM 1762 C CA . ARG A 1 220 ? 14.634 -8.986 5.880 1.00 87.31 220 ARG A CA 1
ATOM 1763 C C . ARG A 1 220 ? 13.142 -9.298 5.917 1.00 87.31 220 ARG A C 1
ATOM 1765 O O . ARG A 1 220 ? 12.400 -8.624 6.626 1.00 87.31 220 ARG A O 1
ATOM 1772 N N . ALA A 1 221 ? 12.696 -10.346 5.235 1.00 86.75 221 ALA A N 1
ATOM 1773 C CA . ALA A 1 221 ? 11.278 -10.672 5.165 1.00 86.75 221 ALA A CA 1
ATOM 1774 C C . ALA A 1 221 ? 10.691 -11.058 6.540 1.00 86.75 221 ALA A C 1
ATOM 1776 O O . ALA A 1 221 ? 9.555 -10.693 6.855 1.00 86.75 221 ALA A O 1
ATOM 1777 N N . HIS A 1 222 ? 11.488 -11.696 7.407 1.00 87.12 222 HIS A N 1
ATOM 1778 C CA . HIS A 1 222 ? 11.117 -11.974 8.799 1.00 87.12 222 HIS A CA 1
ATOM 1779 C C . HIS A 1 222 ? 10.918 -10.700 9.632 1.00 87.12 222 HIS A C 1
ATOM 1781 O O . HIS A 1 222 ? 10.014 -10.644 10.465 1.00 87.12 222 HIS A O 1
ATOM 1787 N N . GLN A 1 223 ? 11.742 -9.671 9.414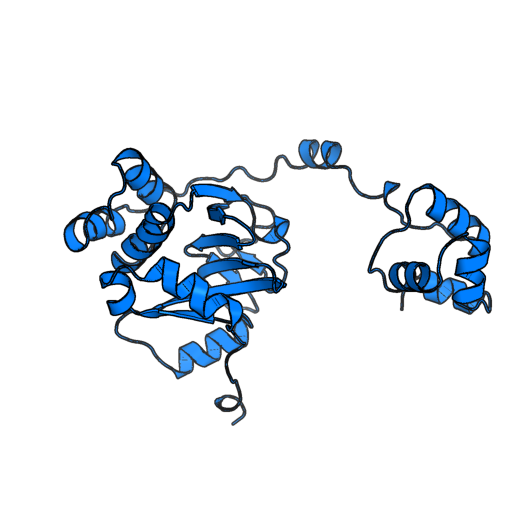 1.00 90.88 223 GLN A N 1
ATOM 1788 C CA . GLN A 1 223 ? 11.596 -8.376 10.088 1.00 90.88 223 GLN A CA 1
ATOM 1789 C C . GLN A 1 223 ? 10.384 -7.598 9.562 1.00 90.88 223 GLN A C 1
ATOM 1791 O O . GLN A 1 223 ? 9.654 -6.997 10.341 1.00 90.88 223 GLN A O 1
ATOM 1796 N N . ILE A 1 224 ? 10.164 -7.602 8.244 1.00 91.69 224 ILE A N 1
ATOM 1797 C CA . ILE A 1 224 ? 9.120 -6.794 7.599 1.00 91.69 224 ILE A CA 1
ATOM 1798 C C . ILE A 1 224 ? 7.722 -7.389 7.806 1.00 91.69 224 ILE A C 1
ATOM 1800 O O . ILE A 1 224 ? 6.759 -6.633 7.921 1.00 91.69 224 ILE A O 1
ATOM 1804 N N . GLN A 1 225 ? 7.598 -8.718 7.865 1.00 92.62 225 GLN A N 1
ATOM 1805 C CA . GLN A 1 225 ? 6.326 -9.426 8.073 1.00 92.62 225 GLN A CA 1
ATOM 1806 C C . GLN A 1 225 ? 5.215 -9.008 7.093 1.00 92.62 225 GLN A C 1
ATOM 1808 O O . GLN A 1 225 ? 4.047 -8.878 7.465 1.00 92.62 225 GLN A O 1
ATOM 1813 N N . LEU A 1 226 ? 5.572 -8.813 5.822 1.00 94.19 226 LEU A N 1
ATOM 1814 C CA . LEU A 1 226 ? 4.618 -8.620 4.733 1.00 94.19 226 LEU A CA 1
ATOM 1815 C C . LEU A 1 226 ? 4.714 -9.792 3.752 1.00 94.19 226 LEU A C 1
ATOM 1817 O O . LEU A 1 226 ? 5.823 -10.252 3.475 1.00 94.19 226 LEU A O 1
ATOM 1821 N N . PRO A 1 227 ? 3.583 -10.282 3.214 1.00 94.75 227 PRO A N 1
ATOM 1822 C CA . PRO A 1 227 ? 3.610 -11.134 2.037 1.00 94.75 227 PRO A CA 1
ATOM 1823 C C . PRO A 1 227 ? 4.302 -10.408 0.884 1.00 94.75 227 PRO A C 1
ATOM 1825 O O . PRO A 1 227 ? 4.158 -9.192 0.740 1.00 94.75 227 PRO A O 1
ATOM 1828 N N . GLU A 1 228 ? 5.025 -11.152 0.060 1.00 94.44 228 GLU A N 1
ATOM 1829 C CA . GLU A 1 228 ? 5.885 -10.579 -0.970 1.00 94.44 228 GLU A CA 1
ATOM 1830 C C . GLU A 1 228 ? 5.440 -11.008 -2.369 1.00 94.44 228 GLU A C 1
ATOM 1832 O O . GLU A 1 228 ? 5.039 -12.152 -2.594 1.00 94.44 228 GLU A O 1
ATOM 1837 N N . VAL A 1 229 ? 5.518 -10.076 -3.315 1.00 95.75 229 VAL A N 1
ATOM 1838 C CA . VAL A 1 229 ? 5.447 -10.346 -4.747 1.00 95.75 229 VAL A CA 1
ATOM 1839 C C . VAL A 1 229 ? 6.786 -9.951 -5.347 1.00 95.75 229 VAL A C 1
ATOM 1841 O O . VAL A 1 229 ? 7.135 -8.773 -5.379 1.00 95.75 229 VAL A O 1
ATOM 1844 N N . ARG A 1 230 ? 7.519 -10.946 -5.839 1.00 94.69 230 ARG A N 1
ATOM 1845 C CA . ARG A 1 230 ? 8.760 -10.747 -6.587 1.00 94.69 230 ARG A CA 1
ATOM 1846 C C . ARG A 1 230 ? 8.485 -10.754 -8.075 1.00 94.69 230 ARG A C 1
ATOM 1848 O O . ARG A 1 230 ? 7.673 -11.561 -8.536 1.00 94.69 230 ARG A O 1
ATOM 1855 N N . ILE A 1 231 ? 9.159 -9.886 -8.818 1.00 95.88 231 ILE A N 1
ATOM 1856 C CA . ILE A 1 231 ? 9.139 -9.885 -10.283 1.00 95.88 231 ILE A CA 1
ATOM 1857 C C . ILE A 1 231 ? 10.574 -9.791 -10.777 1.00 95.88 231 ILE A C 1
ATOM 1859 O O . ILE A 1 231 ? 11.291 -8.851 -10.447 1.00 95.88 231 ILE A O 1
ATOM 1863 N N . SER A 1 232 ? 10.994 -10.777 -11.557 1.00 94.88 232 SER A N 1
ATOM 1864 C CA . SER A 1 232 ? 12.363 -10.857 -12.058 1.00 94.88 232 SER A CA 1
ATOM 1865 C C . SER A 1 232 ? 12.639 -9.850 -13.172 1.00 94.88 232 SER A C 1
ATOM 1867 O O . SER A 1 232 ? 11.733 -9.370 -13.859 1.00 94.88 232 SER A O 1
ATOM 1869 N N . GLY A 1 233 ? 13.923 -9.570 -13.400 1.00 94.44 233 GLY A N 1
ATOM 1870 C CA . GLY A 1 233 ? 14.347 -8.740 -14.522 1.00 94.44 233 GLY A CA 1
ATOM 1871 C C . GLY A 1 233 ? 13.866 -9.227 -15.886 1.00 94.44 233 GLY A C 1
ATOM 1872 O O . GLY A 1 233 ? 13.437 -8.402 -16.692 1.00 94.44 233 GLY A O 1
ATOM 1873 N N . ASP A 1 234 ? 13.860 -10.538 -16.124 1.00 94.75 234 ASP A N 1
ATOM 1874 C CA . ASP A 1 234 ? 13.384 -11.103 -17.390 1.00 94.75 234 ASP A CA 1
ATOM 1875 C C . ASP A 1 234 ? 11.874 -10.859 -17.562 1.00 94.75 234 ASP A C 1
ATOM 1877 O O . ASP A 1 234 ? 11.440 -10.372 -18.604 1.00 94.75 234 ASP A O 1
ATOM 1881 N N . GLU A 1 235 ? 11.080 -11.042 -16.503 1.00 96.31 235 GLU A N 1
ATOM 1882 C CA . GLU A 1 235 ? 9.635 -10.756 -16.505 1.00 96.31 235 GLU A CA 1
ATOM 1883 C C . GLU A 1 235 ? 9.318 -9.268 -16.731 1.00 96.31 235 GLU A C 1
ATOM 1885 O O . GLU A 1 235 ? 8.316 -8.918 -17.366 1.00 96.31 235 GLU A O 1
ATOM 1890 N N . ILE A 1 236 ? 10.181 -8.373 -16.238 1.00 96.06 236 ILE A N 1
ATOM 1891 C CA . ILE A 1 236 ? 10.078 -6.936 -16.513 1.00 96.06 236 ILE A CA 1
ATOM 1892 C C . ILE A 1 236 ? 10.388 -6.656 -17.983 1.00 96.06 236 ILE A C 1
ATOM 1894 O O . ILE A 1 236 ? 9.661 -5.893 -18.619 1.00 96.06 236 ILE A O 1
ATOM 1898 N N . VAL A 1 237 ? 11.425 -7.270 -18.555 1.00 94.94 237 VAL A N 1
ATOM 1899 C CA . VAL A 1 237 ? 11.760 -7.109 -19.981 1.00 94.94 237 VAL A CA 1
ATOM 1900 C C . VAL A 1 237 ? 10.639 -7.642 -20.880 1.00 94.94 237 VAL A C 1
ATOM 1902 O O . VAL A 1 237 ? 10.300 -7.002 -21.876 1.00 94.94 237 VAL A O 1
ATOM 1905 N N . GLU A 1 238 ? 9.997 -8.743 -20.487 1.00 96.06 238 GLU A N 1
ATOM 1906 C CA . GLU A 1 238 ? 8.831 -9.338 -21.159 1.00 96.06 238 GLU A CA 1
ATOM 1907 C C . GLU A 1 238 ? 7.536 -8.520 -21.019 1.00 96.06 238 GLU A C 1
ATOM 1909 O O . GLU A 1 238 ? 6.513 -8.866 -21.607 1.00 96.06 238 GLU A O 1
ATOM 1914 N N . ARG A 1 239 ? 7.573 -7.407 -20.278 1.00 96.25 239 ARG A N 1
ATOM 1915 C CA . ARG A 1 239 ? 6.443 -6.501 -20.033 1.00 96.25 239 ARG A CA 1
ATOM 1916 C C . ARG A 1 239 ? 5.281 -7.111 -19.247 1.00 96.25 239 ARG A C 1
ATOM 1918 O O . ARG A 1 239 ? 4.124 -6.745 -19.456 1.00 96.25 239 ARG A O 1
ATOM 1925 N N . ARG A 1 240 ? 5.580 -8.024 -18.322 1.00 97.12 240 ARG A N 1
ATOM 1926 C CA . ARG A 1 240 ? 4.564 -8.787 -17.578 1.00 97.12 240 ARG A CA 1
ATOM 1927 C C . ARG A 1 240 ? 4.283 -8.255 -16.174 1.00 97.12 240 ARG A C 1
ATOM 1929 O O . ARG A 1 240 ? 3.504 -8.856 -15.445 1.00 97.12 240 ARG A O 1
ATOM 1936 N N . VAL A 1 241 ? 4.855 -7.113 -15.782 1.00 97.44 241 VAL A N 1
ATOM 1937 C CA . VAL A 1 241 ? 4.782 -6.599 -14.397 1.00 97.44 241 VAL A CA 1
ATOM 1938 C C . VAL A 1 241 ? 3.349 -6.480 -13.885 1.00 97.44 241 VAL A C 1
ATOM 1940 O O . VAL A 1 241 ? 3.037 -6.940 -12.788 1.00 97.44 241 VAL A O 1
ATOM 1943 N N . PHE A 1 242 ? 2.466 -5.866 -14.673 1.00 97.06 242 PHE A N 1
ATOM 1944 C CA . PHE A 1 242 ? 1.083 -5.649 -14.257 1.00 97.06 242 PHE A CA 1
ATOM 1945 C C . PHE A 1 242 ? 0.287 -6.960 -14.171 1.00 97.06 242 PHE A C 1
ATOM 1947 O O . PHE A 1 242 ? -0.409 -7.185 -13.185 1.00 97.06 242 PHE A O 1
ATOM 1954 N N . GLU A 1 243 ? 0.417 -7.829 -15.176 1.00 97.62 243 GLU A N 1
ATOM 1955 C CA . GLU A 1 243 ? -0.212 -9.157 -15.210 1.00 97.62 243 GLU A CA 1
ATOM 1956 C C . GLU A 1 243 ? 0.203 -9.987 -13.992 1.00 97.62 243 GLU A C 1
ATOM 1958 O O . GLU A 1 243 ? -0.648 -10.441 -13.230 1.00 97.62 243 GLU A O 1
ATOM 1963 N N . LEU A 1 244 ? 1.509 -10.081 -13.738 1.00 97.94 244 LEU A N 1
ATOM 1964 C CA . LEU A 1 244 ? 2.056 -10.864 -12.635 1.00 97.94 244 LEU A CA 1
ATOM 1965 C C . LEU A 1 244 ? 1.651 -10.315 -11.266 1.00 97.94 244 LEU A C 1
ATOM 1967 O O . LEU A 1 244 ? 1.428 -11.096 -10.345 1.00 97.94 244 LEU A O 1
ATOM 1971 N N . LEU A 1 245 ? 1.501 -8.995 -11.110 1.00 96.94 245 LEU A N 1
ATOM 1972 C CA . LEU A 1 245 ? 0.932 -8.425 -9.884 1.00 96.94 245 LEU A CA 1
ATOM 1973 C C . LEU A 1 245 ? -0.511 -8.877 -9.664 1.00 96.94 245 LEU A C 1
ATOM 1975 O O . LEU A 1 245 ? -0.858 -9.239 -8.542 1.00 96.94 245 LEU A O 1
ATOM 1979 N N . LEU A 1 246 ? -1.343 -8.883 -10.710 1.00 96.50 246 LEU A N 1
ATOM 1980 C CA . LEU A 1 246 ? -2.726 -9.352 -10.603 1.00 96.50 246 LEU A CA 1
ATOM 1981 C C . LEU A 1 246 ? -2.811 -10.854 -10.307 1.00 96.50 246 LEU A C 1
ATOM 1983 O O . LEU A 1 246 ? -3.705 -11.268 -9.573 1.00 96.50 246 LEU A O 1
ATOM 1987 N N . GLU A 1 247 ? -1.894 -11.654 -10.847 1.00 96.69 247 GLU A N 1
ATOM 1988 C CA . GLU A 1 247 ? -1.842 -13.102 -10.622 1.00 96.69 247 GLU A CA 1
ATOM 1989 C C . GLU A 1 247 ? -1.313 -13.465 -9.230 1.00 96.69 247 GLU A C 1
ATOM 1991 O O . GLU A 1 247 ? -1.875 -14.327 -8.555 1.00 96.69 247 GLU A O 1
ATOM 1996 N N . ARG A 1 248 ? -0.237 -12.804 -8.782 1.00 97.38 248 ARG A N 1
ATOM 1997 C CA . ARG A 1 248 ? 0.498 -13.170 -7.560 1.00 97.38 248 ARG A CA 1
ATOM 1998 C C . ARG A 1 248 ? -0.067 -12.515 -6.306 1.00 97.38 248 ARG A C 1
ATOM 2000 O O . ARG A 1 248 ? -0.027 -13.124 -5.239 1.00 97.38 248 ARG A O 1
ATOM 2007 N N . ALA A 1 249 ? -0.617 -11.301 -6.396 1.00 96.19 249 ALA A N 1
ATOM 2008 C CA . ALA A 1 249 ? -1.150 -10.601 -5.225 1.00 96.19 249 ALA A CA 1
ATOM 2009 C C . ALA A 1 249 ? -2.256 -11.392 -4.486 1.00 96.19 249 ALA A C 1
ATOM 2011 O O . ALA A 1 249 ? -2.182 -11.483 -3.255 1.00 96.19 249 ALA A O 1
ATOM 2012 N N . PRO A 1 250 ? -3.248 -12.015 -5.163 1.00 94.69 250 PRO A N 1
ATOM 2013 C CA . PRO A 1 250 ? -4.311 -12.777 -4.502 1.00 94.69 250 PRO A CA 1
ATOM 2014 C C . PRO A 1 250 ? -3.836 -14.021 -3.739 1.00 94.69 250 PRO A C 1
ATOM 2016 O O . PRO A 1 250 ? -4.508 -14.447 -2.794 1.00 94.69 250 PRO A O 1
ATOM 2019 N N . SER A 1 251 ? -2.684 -14.586 -4.100 1.00 93.12 251 SER A N 1
ATOM 2020 C CA . SER A 1 251 ? -2.118 -15.787 -3.476 1.00 93.12 251 SER A CA 1
ATOM 2021 C C . SER A 1 251 ? -0.874 -15.519 -2.628 1.00 93.12 251 SER A C 1
ATOM 2023 O O . SER A 1 251 ? -0.342 -16.457 -2.046 1.00 93.12 251 SER A O 1
ATOM 2025 N N . ALA A 1 252 ? -0.399 -14.273 -2.549 1.00 92.56 252 ALA A N 1
ATOM 2026 C CA . ALA A 1 252 ? 0.790 -13.931 -1.780 1.00 92.56 252 ALA A CA 1
ATOM 2027 C C . ALA A 1 252 ? 0.597 -14.256 -0.289 1.00 92.56 252 ALA A C 1
ATOM 2029 O O . ALA A 1 252 ? -0.333 -13.764 0.361 1.00 92.56 252 ALA A O 1
ATOM 2030 N N . THR A 1 253 ? 1.502 -15.070 0.248 1.00 89.81 253 THR A N 1
ATOM 2031 C CA . THR A 1 253 ? 1.566 -15.451 1.662 1.00 89.81 253 THR A CA 1
ATOM 2032 C C . THR A 1 253 ? 2.848 -14.932 2.299 1.00 89.81 253 THR A C 1
ATOM 2034 O O . THR A 1 253 ? 3.783 -14.531 1.606 1.00 89.81 253 THR A O 1
ATOM 2037 N N . LEU A 1 254 ? 2.903 -14.935 3.633 1.00 85.44 254 LEU A N 1
ATOM 2038 C CA . LEU A 1 254 ? 4.163 -14.691 4.332 1.00 85.44 254 LEU A CA 1
ATOM 2039 C C . LEU A 1 254 ? 5.204 -15.760 3.939 1.00 85.44 254 LEU A C 1
ATOM 2041 O O . LEU A 1 254 ? 4.818 -16.915 3.725 1.00 85.44 254 LEU A O 1
ATOM 2045 N N . PRO A 1 255 ? 6.495 -15.396 3.857 1.00 77.56 255 PRO A N 1
ATOM 2046 C CA . PRO A 1 255 ? 7.570 -16.359 3.645 1.00 77.56 255 PRO A CA 1
ATOM 2047 C C . PRO A 1 255 ? 7.614 -17.423 4.747 1.00 77.56 255 PRO A C 1
ATOM 2049 O O . PRO A 1 255 ? 7.279 -17.158 5.904 1.00 77.56 255 PRO A O 1
ATOM 2052 N N . ASP A 1 256 ? 8.077 -18.624 4.401 1.00 74.88 256 ASP A N 1
ATOM 2053 C CA . ASP A 1 256 ? 8.326 -19.671 5.390 1.00 74.88 256 ASP A CA 1
ATOM 2054 C C . ASP A 1 256 ? 9.609 -19.368 6.180 1.00 74.88 256 ASP A C 1
ATOM 2056 O O . ASP A 1 256 ? 10.725 -19.425 5.660 1.00 74.88 256 ASP A O 1
ATOM 2060 N N . PHE A 1 257 ? 9.445 -19.058 7.466 1.00 74.19 257 PHE A N 1
ATOM 2061 C CA . PHE A 1 257 ? 10.544 -18.732 8.378 1.00 74.19 257 PHE A CA 1
ATOM 2062 C C . PHE A 1 257 ? 11.129 -19.947 9.109 1.00 74.19 257 PHE A C 1
ATOM 2064 O O . PHE A 1 257 ? 12.004 -19.783 9.963 1.00 74.19 257 PHE A O 1
ATOM 2071 N N . SER A 1 258 ? 10.691 -21.169 8.792 1.00 72.56 258 SER A N 1
ATOM 2072 C CA . SER A 1 258 ? 11.246 -22.409 9.356 1.00 72.56 258 SER A CA 1
ATOM 2073 C C . SER A 1 258 ? 12.789 -22.498 9.326 1.00 72.56 258 SER A C 1
ATOM 2075 O O . SER A 1 258 ? 13.358 -22.995 10.303 1.00 72.56 258 SER A O 1
ATOM 2077 N N . PRO A 1 259 ? 13.508 -21.975 8.305 1.00 62.00 259 PRO A N 1
ATOM 2078 C CA . PRO A 1 259 ? 14.974 -22.011 8.259 1.00 62.00 259 PRO A CA 1
ATOM 2079 C C . PRO A 1 259 ? 15.690 -21.143 9.308 1.00 62.00 259 PRO A C 1
ATOM 2081 O O . PRO A 1 259 ? 16.853 -21.403 9.600 1.00 62.00 259 PRO A O 1
ATOM 2084 N N . LEU A 1 260 ? 15.028 -20.128 9.880 1.00 59.81 260 LEU A N 1
ATOM 2085 C CA . LEU A 1 260 ? 15.631 -19.196 10.849 1.00 59.81 260 LEU A CA 1
ATOM 2086 C C . LEU A 1 260 ? 15.592 -19.710 12.299 1.00 59.81 260 LEU A C 1
ATOM 2088 O O . LEU A 1 260 ? 16.106 -19.051 13.196 1.00 59.81 260 LEU A O 1
ATOM 2092 N N . ARG A 1 261 ? 14.981 -20.875 12.550 1.00 58.75 261 ARG A N 1
ATOM 2093 C CA . ARG A 1 261 ? 14.814 -21.454 13.897 1.00 58.75 261 ARG A CA 1
ATOM 2094 C C . ARG A 1 261 ? 15.978 -22.353 14.349 1.00 58.75 261 ARG A C 1
ATOM 2096 O O . ARG A 1 261 ? 15.763 -23.216 15.198 1.00 58.75 261 ARG A O 1
ATOM 2103 N N . ARG A 1 262 ? 17.172 -22.204 13.769 1.00 48.62 262 ARG A N 1
ATOM 2104 C CA . ARG A 1 262 ? 18.363 -23.003 14.103 1.00 48.62 262 ARG A CA 1
ATOM 2105 C C . ARG A 1 262 ? 19.456 -22.156 14.730 1.00 48.62 262 ARG A C 1
ATOM 2107 O O . ARG A 1 262 ? 19.719 -21.065 14.181 1.00 48.62 262 ARG A O 1
#

Foldseek 3Di:
DAPLVVLCVVVVHDLCRLQVQLVHDSVVSVCCRVVVAFAAPSSQVSNCVVSVDHGDHPVPDQDPVNCVVVPPPDADDQDDDDLVQLVVLCVPQNQLPDDPVVSVVLSRQDDDPHSLLSLLVSLLVVVPWDWDWFAVVVVPDDQFFWADPVRHGNPGGTGIWTWDDDDQWTKIWGAQTWTPLDPDIDTARIWMWITGPVGIFIEGEHEDDPDDDPVVVLVVLVSRVGFYQYDYSVCSSVSCSVVSCVVAVVVGDRDDNVVVPD

pLDDT: mean 90.69, std 9.58, range [48.62, 98.56]

Secondary structure (DSSP, 8-state):
--HHHHHHHHTT--HHHHHHHTTS-HHHHHHHHTTSSPPPHHHHHHHHHHHSS----GGGSPPHHHHHHH-------------HHHHHHHHHH--TT--HHHHHHHHHH---SSHHHHHHHHHHHHTTPEEEEE-TTTTT--SSEEB-TTS-B-TT--EEEEEEEETTEEEEEEET-EEESSSS-EE-SEEEEEE-SS-EEEEEEEEE-S---HHHHHHHHHHH---EEEEEHHHHHTT-HHHHHHHHGGG------GGG--

Sequence (262 aa):
MSYLQKRREELDFSQTKVAQSSGMSRAHYQRIEDGRCLPGPEQDSALEAVLGIPVLSERHLIQASERRELSKAGLFVAENHSRSTWQQASRSYGMQGLDQKTWSQLSFFYHTDSALECSALAQLVAAGAEIRLDSPLLWGFRHNLPVDAHDRFLGAAHLPCLLYRKGSVTMAVWPQFRLRPSDVTWRLDGLVFFRDSSGRRWLALEFDGRGHDARLDLYRAHQIQLPEVRISGDEIVERRVFELLLERAPSATLPDFSPLRR